Protein 4YI7 (pdb70)

Solvent-accessible surface area: 13003 Å² total

CATH classification: 1.20.970.10 (+1 more: 3.40.1030.10)

Organism: Acinetobacter baylyi (strain ATCC 33305 / BD413 / ADP1) (NCBI:txid62977)

B-factor: mean 31.76, std 10.04, range [12.23, 76.79]

Radius of gyration: 19.43 Å; Cα contacts (8 Å, |Δi|>4): 685; chains: 1; bounding box: 54×46×44 Å

Foldseek 3Di:
DVLLVVCLVCLVVLHADALVSLLVVLLCLLVVNDDLVSLLSVFVSCVVSPHFLSNLLSNLVNVQVVFDAAAPVVAALEEEEEELFKDQFFDLRLLLQLLLQLLPHAYAYQDEVVVVLLVVLLFDPVDDPVLQVCCRVVLRYGYDYGRPSCPVSCVVVVDRGSVSLSRQSRRRHNAQFYEYFYQDLVCQQSSLSSSLVVPHAKYWAKAFPVMGRFQALAGKMWIWIDHPSDIDIDIDHLVVLPRHRDDCPPRRDDDSVSSNVLSLLLQAQNHDPSSVVSVSSSLQGSLNSCCRSPVDVDSSRSSVSSSCNSNVNSSVVSSVVSSVSNVVVVD

Structure (mmCIF, N/CA/C/O backbone):
data_4YI7
#
_entry.id   4YI7
#
_cell.length_a   60.997
_cell.length_b   70.830
_cell.length_c   169.156
_cell.angle_alpha   90.00
_cell.angle_beta   90.00
_cell.angle_gamma   90.00
#
_symmetry.space_group_name_H-M   'C 2 2 21'
#
loop_
_entity.id
_entity.type
_entity.pdbx_description
1 polymer 'Anthranilate phosphoribosyltransferase'
2 non-polymer '2-AMINOBENZOIC ACID'
3 water water
#
loop_
_atom_site.group_PDB
_atom_site.id
_atom_site.type_symbol
_atom_site.label_atom_id
_atom_site.label_alt_id
_atom_site.label_comp_id
_atom_site.label_asym_id
_atom_site.label_entity_id
_atom_site.label_seq_id
_atom_site.pdbx_PDB_ins_code
_atom_site.Cartn_x
_atom_site.Cartn_y
_atom_site.Cartn_z
_atom_site.occupancy
_atom_site.B_iso_or_equiv
_atom_site.auth_seq_id
_atom_site.auth_comp_id
_atom_site.auth_asym_id
_atom_site.auth_atom_id
_atom_site.pdbx_PDB_model_num
ATOM 1 N N . ARG A 1 16 ? 44.860 22.707 -37.890 1.00 57.93 0 ARG A N 1
ATOM 2 C CA . ARG A 1 16 ? 44.127 22.282 -39.120 1.00 59.56 0 ARG A CA 1
ATOM 3 C C . ARG A 1 16 ? 44.544 20.874 -39.535 1.00 61.89 0 ARG A C 1
ATOM 4 O O . ARG A 1 16 ? 43.697 20.032 -39.845 1.00 54.98 0 ARG A O 1
ATOM 6 N N . ALA A 1 17 ? 45.853 20.629 -39.535 1.00 60.57 1 ALA A N 1
ATOM 7 C CA . ALA A 1 17 ? 46.397 19.337 -39.936 1.00 51.07 1 ALA A CA 1
ATOM 8 C C . ALA A 1 17 ? 45.872 18.235 -39.031 1.00 47.33 1 ALA A C 1
ATOM 9 O O . ALA A 1 17 ? 45.561 17.141 -39.495 1.00 40.31 1 ALA A O 1
ATOM 11 N N . ASN A 1 18 ? 45.778 18.535 -37.738 1.00 46.98 2 ASN A N 1
ATOM 12 C CA . ASN A 1 18 ? 45.315 17.565 -36.755 1.00 40.28 2 ASN A CA 1
ATOM 13 C C . ASN A 1 18 ? 43.887 17.121 -37.055 1.00 33.78 2 ASN A C 1
ATOM 14 O O . ASN A 1 18 ? 43.565 15.937 -36.975 1.00 36.91 2 ASN A O 1
ATOM 16 N N . ILE A 1 19 ? 43.037 18.081 -37.394 1.00 32.63 3 ILE A N 1
ATOM 17 C CA . ILE A 1 19 ? 41.648 17.793 -37.743 1.00 35.86 3 ILE A CA 1
ATOM 18 C C . ILE A 1 19 ? 41.561 17.029 -39.072 1.00 32.77 3 ILE A C 1
ATOM 19 O O . ILE A 1 19 ? 40.794 16.079 -39.203 1.00 28.21 3 ILE A O 1
ATOM 24 N N . GLN A 1 20 ? 42.356 17.436 -40.053 1.00 33.66 4 GLN A N 1
ATOM 25 C CA . GLN A 1 20 ? 42.350 16.758 -41.350 1.00 32.01 4 GLN A CA 1
ATOM 26 C C . GLN A 1 20 ? 42.833 15.324 -41.202 1.00 31.15 4 GLN A C 1
ATOM 27 O O . GLN A 1 20 ? 42.267 14.404 -41.804 1.00 30.82 4 GLN A O 1
ATOM 33 N N . GLN A 1 21 ? 43.877 15.146 -40.396 1.00 30.50 5 GLN A N 1
ATOM 34 C CA . GLN A 1 21 ? 44.3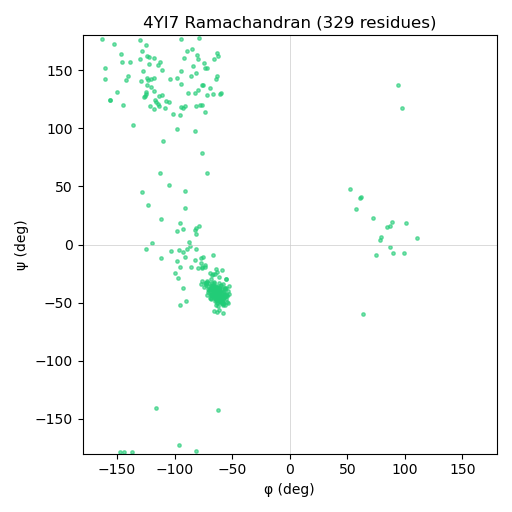90 13.824 -40.058 1.00 31.86 5 GLN A CA 1
ATOM 35 C C . GLN A 1 21 ? 43.338 12.978 -39.338 1.00 29.27 5 GLN A C 1
ATOM 36 O O . GLN A 1 21 ? 43.183 11.788 -39.617 1.00 31.69 5 GLN A O 1
ATOM 38 N N . ALA A 1 22 ? 42.626 13.589 -38.394 1.00 32.89 6 ALA A N 1
ATOM 39 C CA . ALA A 1 22 ? 41.562 12.884 -37.687 1.00 32.72 6 ALA A CA 1
ATOM 40 C C . ALA A 1 22 ? 40.502 12.426 -38.681 1.00 24.59 6 ALA A C 1
ATOM 41 O O . ALA A 1 22 ? 40.060 11.277 -38.660 1.00 26.71 6 ALA A O 1
ATOM 43 N N . LEU A 1 23 ? 40.101 13.333 -39.562 1.00 27.88 7 LEU A N 1
ATOM 44 C CA . LEU A 1 23 ? 39.070 13.013 -40.539 1.00 23.07 7 LEU A CA 1
ATOM 45 C C . LEU A 1 23 ? 39.520 11.881 -41.459 1.00 28.92 7 LEU A C 1
ATOM 46 O O . LEU A 1 23 ? 38.719 11.029 -41.817 1.00 23.61 7 LEU A O 1
ATOM 51 N N . ASN A 1 24 ? 40.802 11.864 -41.813 1.00 29.31 8 ASN A N 1
ATOM 52 C CA . ASN A 1 24 ? 41.351 10.821 -42.669 1.00 31.21 8 ASN A CA 1
ATOM 53 C C . ASN A 1 24 ? 41.254 9.441 -42.020 1.00 27.20 8 ASN A C 1
ATOM 54 O O . ASN A 1 24 ? 40.833 8.466 -42.645 1.00 32.12 8 ASN A O 1
ATOM 59 N N . HIS A 1 25 ? 41.664 9.371 -40.759 1.00 33.18 9 HIS A N 1
ATOM 60 C CA . HIS A 1 25 ? 41.600 8.130 -40.000 1.00 31.13 9 HIS A CA 1
ATOM 61 C C . HIS A 1 25 ? 40.174 7.640 -39.896 1.00 27.33 9 HIS A C 1
ATOM 62 O O . HIS A 1 25 ? 39.903 6.459 -40.082 1.00 31.87 9 HIS A O 1
ATOM 69 N N . ILE A 1 26 ? 39.263 8.558 -39.594 1.00 28.85 10 ILE A N 1
ATOM 70 C CA . ILE A 1 26 ? 37.856 8.213 -39.457 1.00 28.06 10 ILE A CA 1
ATOM 71 C C . ILE A 1 26 ? 37.295 7.602 -40.742 1.00 30.79 10 ILE A C 1
ATOM 72 O O . ILE A 1 26 ? 36.492 6.674 -40.661 1.00 32.42 10 ILE A O 1
ATOM 77 N N . THR A 1 27 ? 37.701 8.095 -41.916 1.00 27.64 11 THR A N 1
ATOM 78 C CA . THR A 1 27 ? 37.211 7.502 -43.174 1.00 29.66 11 THR A CA 1
ATOM 79 C C . THR A 1 27 ? 37.746 6.079 -43.344 1.00 33.63 11 THR A C 1
ATOM 80 O O . THR A 1 27 ? 37.143 5.264 -44.041 1.00 35.10 11 THR A O 1
ATOM 84 N N . LYS A 1 28 ? 38.880 5.786 -42.717 1.00 30.19 12 LYS A N 1
ATOM 85 C CA . LYS A 1 28 ? 39.434 4.435 -42.760 1.00 34.12 12 LYS A CA 1
ATOM 86 C C . LYS A 1 28 ? 38.951 3.608 -41.570 1.00 34.84 12 LYS A C 1
ATOM 87 O O . LYS A 1 28 ? 39.492 2.542 -41.291 1.00 33.57 12 LYS A O 1
ATOM 89 N N . ASN A 1 29 ? 37.929 4.114 -40.882 1.00 34.46 13 ASN A N 1
ATOM 90 C CA . ASN A 1 29 ? 37.370 3.483 -39.688 1.00 34.47 13 ASN A CA 1
ATOM 91 C C . ASN A 1 29 ? 38.409 3.274 -38.590 1.00 33.69 13 ASN A C 1
ATOM 92 O O . ASN A 1 29 ? 38.312 2.349 -37.788 1.00 40.43 13 ASN A O 1
ATOM 97 N N . ILE A 1 30 ? 39.391 4.165 -38.544 1.00 35.54 14 ILE A N 1
ATOM 98 C CA . ILE A 1 30 ? 40.383 4.158 -37.481 1.00 27.66 14 ILE A CA 1
ATOM 99 C C . ILE A 1 30 ? 39.958 5.115 -36.363 1.00 37.71 14 ILE A C 1
ATOM 100 O O . ILE A 1 30 ? 39.824 6.322 -36.584 1.00 33.49 14 ILE A O 1
ATOM 105 N N . HIS A 1 31 ? 39.746 4.574 -35.166 1.00 36.82 15 HIS A N 1
ATOM 106 C CA . HIS A 1 31 ? 39.357 5.387 -34.019 1.00 29.38 15 HIS A CA 1
ATOM 107 C C . HIS A 1 31 ? 40.454 6.372 -33.678 1.00 32.49 15 HIS A C 1
ATOM 108 O O . HIS A 1 31 ? 41.634 6.069 -33.837 1.00 37.23 15 HIS A O 1
ATOM 115 N N . LEU A 1 32 ? 40.070 7.557 -33.222 1.00 26.68 16 LEU A N 1
ATOM 116 C CA . LEU A 1 32 ? 41.040 8.519 -32.739 1.00 26.47 16 LEU A CA 1
ATOM 117 C C . LEU A 1 32 ? 41.560 8.067 -31.380 1.00 38.08 16 LEU A C 1
ATOM 118 O O . LEU A 1 32 ? 40.855 7.382 -30.650 1.00 36.42 16 LEU 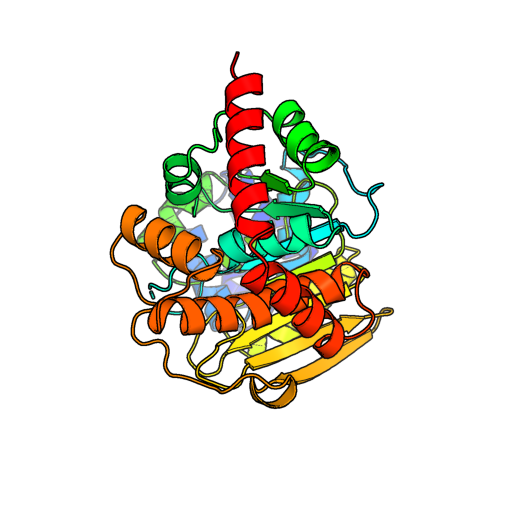A O 1
ATOM 123 N N . THR A 1 33 ? 42.787 8.448 -31.042 1.00 38.91 17 THR A N 1
ATOM 124 C CA . THR A 1 33 ? 43.288 8.233 -29.688 1.00 38.39 17 THR A CA 1
ATOM 125 C C . THR A 1 33 ? 42.764 9.319 -28.771 1.00 39.18 17 THR A C 1
ATOM 126 O O . THR A 1 33 ? 42.313 10.372 -29.235 1.00 36.31 17 THR A O 1
ATOM 130 N N . GLN A 1 34 ? 42.837 9.062 -27.468 1.00 39.99 18 GLN A N 1
ATOM 131 C CA . GLN A 1 34 ? 42.379 10.014 -26.466 1.00 41.69 18 GLN A CA 1
ATOM 132 C C . GLN A 1 34 ? 43.088 11.337 -26.687 1.00 40.09 18 GLN A C 1
ATOM 133 O O . GLN A 1 34 ? 42.474 12.411 -26.649 1.00 36.86 18 GLN A O 1
ATOM 135 N N . ALA A 1 35 ? 44.387 11.245 -26.945 1.00 43.10 19 ALA A N 1
ATOM 136 C CA . ALA A 1 35 ? 45.204 12.417 -27.215 1.00 37.53 19 ALA A CA 1
ATOM 137 C C . ALA A 1 35 ? 44.702 13.179 -28.439 1.00 34.50 19 ALA A C 1
ATOM 138 O O . ALA A 1 35 ? 44.559 14.403 -28.405 1.00 42.04 19 ALA A O 1
ATOM 140 N N . GLN A 1 36 ? 44.442 12.451 -29.519 1.00 38.79 20 GLN A N 1
ATOM 141 C CA . GLN A 1 36 ? 43.940 13.051 -30.753 1.00 38.46 20 GLN A CA 1
ATOM 142 C C . GLN A 1 36 ? 42.561 13.680 -30.569 1.00 32.72 20 GLN A C 1
ATOM 143 O O . GLN A 1 36 ? 42.329 14.811 -30.984 1.00 32.34 20 GLN A O 1
ATOM 149 N N . MET A 1 37 ? 41.640 12.952 -29.944 1.00 38.41 21 MET A N 1
ATOM 150 C CA . MET A 1 37 ? 40.296 13.490 -29.718 1.00 33.54 21 MET A CA 1
ATOM 151 C C . MET A 1 37 ? 40.338 14.730 -28.821 1.00 32.26 21 MET A C 1
ATOM 152 O O . MET A 1 37 ? 39.592 15.694 -29.036 1.00 30.08 21 MET 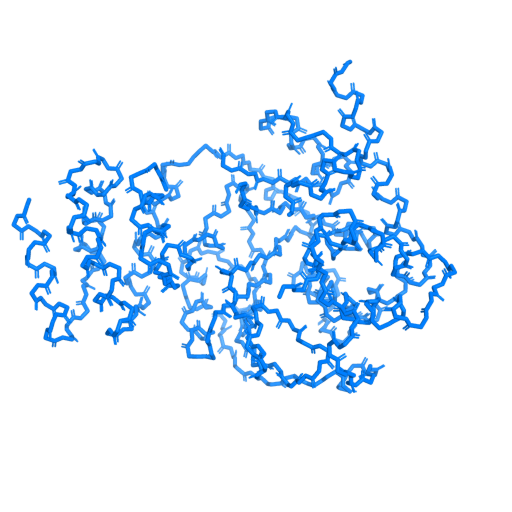A O 1
ATOM 157 N N . GLU A 1 38 ? 41.205 14.703 -27.809 1.00 36.41 22 GLU A N 1
ATOM 158 C CA . GLU A 1 38 ? 41.354 15.845 -26.912 1.00 30.88 22 GLU A CA 1
ATOM 159 C C . GLU A 1 38 ? 41.741 17.099 -27.695 1.00 35.91 22 GLU A C 1
ATOM 160 O O . GLU A 1 38 ? 41.154 18.171 -27.499 1.00 29.68 22 GLU A O 1
ATOM 162 N N . ASP A 1 39 ? 42.713 16.962 -28.597 1.00 34.78 23 ASP A N 1
ATOM 163 C CA . ASP A 1 39 ? 43.169 18.093 -29.398 1.00 31.10 23 ASP A CA 1
ATOM 164 C C . ASP A 1 39 ? 42.035 18.595 -30.283 1.00 29.54 23 ASP A C 1
ATOM 165 O O . ASP A 1 39 ? 41.771 19.797 -30.344 1.00 31.66 23 ASP A O 1
ATOM 167 N N . VAL A 1 40 ? 41.364 17.664 -30.959 1.00 32.81 24 VAL A N 1
ATOM 168 C CA . VAL A 1 40 ? 40.213 17.995 -31.805 1.00 37.28 24 VAL A CA 1
ATOM 169 C C . VAL A 1 40 ? 39.110 18.739 -31.031 1.00 32.61 24 VAL A C 1
ATOM 170 O O . VAL A 1 40 ? 38.634 19.797 -31.462 1.00 28.65 24 VAL A O 1
ATOM 174 N N . MET A 1 41 ? 38.683 18.179 -29.903 1.00 32.37 25 MET A N 1
ATOM 175 C CA . MET A 1 41 ? 37.589 18.791 -29.155 1.00 31.70 25 MET A CA 1
ATOM 176 C C . MET A 1 41 ? 38.024 20.153 -28.615 1.00 30.14 25 MET A C 1
ATOM 177 O O . MET A 1 41 ? 37.231 21.103 -28.585 1.00 26.56 25 MET A O 1
ATOM 182 N N . ARG A 1 42 ? 39.288 20.265 -28.213 1.00 35.30 26 ARG A N 1
ATOM 183 C CA . ARG A 1 42 ? 39.819 21.561 -27.784 1.00 31.40 26 ARG A CA 1
ATOM 184 C C . ARG A 1 42 ? 39.670 22.590 -28.905 1.00 37.65 26 ARG A C 1
ATOM 185 O O . ARG A 1 42 ? 39.147 23.682 -28.684 1.00 38.19 26 ARG A O 1
ATOM 187 N N . SER A 1 43 ? 40.099 22.224 -30.113 1.00 35.94 27 SER A N 1
ATOM 188 C CA . SER A 1 43 ? 40.024 23.123 -31.263 1.00 30.35 27 SER A CA 1
ATOM 189 C C . SER A 1 43 ? 38.605 23.597 -31.517 1.00 29.54 27 SER A C 1
ATOM 190 O O . SER A 1 43 ? 38.368 24.782 -31.762 1.00 31.31 27 SER A O 1
ATOM 193 N N . ILE A 1 44 ? 37.660 22.664 -31.466 1.00 32.88 28 ILE A N 1
ATOM 194 C CA . ILE A 1 44 ? 36.260 22.996 -31.681 1.00 30.96 28 ILE A CA 1
ATOM 195 C C . ILE A 1 44 ? 35.805 23.973 -30.611 1.00 30.74 28 ILE A C 1
ATOM 196 O O . ILE A 1 44 ? 35.168 24.980 -30.906 1.00 29.54 28 ILE A O 1
ATOM 201 N N . MET A 1 45 ? 36.120 23.638 -29.366 1.00 31.47 29 MET A N 1
ATOM 202 C CA . MET A 1 45 ? 35.740 24.459 -28.223 1.00 39.19 29 MET A CA 1
ATOM 203 C C . MET A 1 45 ? 36.401 25.837 -28.306 1.00 46.39 29 MET A C 1
ATOM 204 O O . MET A 1 45 ? 35.783 26.853 -27.975 1.00 44.87 29 MET A O 1
ATOM 206 N N . GLN A 1 46 ? 37.649 25.862 -28.772 1.00 47.76 30 GLN A N 1
ATOM 207 C CA . GLN A 1 46 ? 38.410 27.107 -28.915 1.00 43.32 30 GLN A CA 1
ATOM 208 C C . GLN A 1 46 ? 38.065 27.856 -30.206 1.00 43.27 30 GLN A C 1
ATOM 209 O O . GLN A 1 46 ? 38.570 28.954 -30.451 1.00 46.12 30 GLN A O 1
ATOM 215 N N . GLY A 1 47 ? 37.210 27.266 -31.037 1.00 40.49 31 GLY A N 1
ATOM 216 C CA . GLY A 1 47 ? 36.749 27.937 -32.238 1.00 38.39 31 GLY A CA 1
ATOM 217 C C . GLY A 1 47 ? 37.712 27.778 -33.399 1.00 40.55 31 GLY A C 1
ATOM 218 O O . GLY A 1 47 ? 37.619 28.500 -34.390 1.00 42.83 31 GLY A O 1
ATOM 219 N N . GLU A 1 48 ? 38.635 26.827 -33.276 1.00 38.98 32 GLU A N 1
ATOM 220 C CA . GLU A 1 48 ? 39.693 26.643 -34.265 1.00 37.77 32 GLU A CA 1
ATOM 221 C C . GLU A 1 48 ? 39.297 25.681 -35.399 1.00 32.77 32 GLU A C 1
ATOM 222 O O . GLU A 1 48 ? 40.058 25.490 -36.345 1.00 42.48 32 GLU A O 1
ATOM 224 N N . ALA A 1 49 ? 38.107 25.094 -35.301 1.00 40.29 33 ALA A N 1
ATOM 225 C CA . ALA A 1 49 ? 37.602 24.178 -36.330 1.00 32.35 33 ALA A CA 1
ATOM 226 C C . ALA A 1 49 ? 36.552 24.884 -37.168 1.00 33.16 33 ALA A C 1
ATOM 227 O O . ALA A 1 49 ? 35.762 25.676 -36.646 1.00 37.46 33 ALA A O 1
ATOM 229 N N . THR A 1 50 ? 36.551 24.611 -38.471 1.00 24.71 34 THR A N 1
ATOM 230 C CA . THR A 1 50 ? 35.578 25.200 -39.369 1.00 21.82 34 THR A CA 1
ATOM 231 C C . THR A 1 50 ? 34.252 24.462 -39.286 1.00 26.30 34 THR A C 1
ATOM 232 O O . THR A 1 50 ? 34.205 23.311 -38.860 1.00 25.04 34 THR A O 1
ATOM 236 N N . GLU A 1 51 ? 33.181 25.118 -39.719 1.00 21.46 35 GLU A N 1
ATOM 237 C CA . GLU A 1 51 ? 31.858 24.527 -39.667 1.00 28.43 35 GLU A CA 1
ATOM 238 C C . GLU A 1 51 ? 31.789 23.261 -40.516 1.00 25.25 35 GLU A C 1
ATOM 239 O O . GLU A 1 51 ? 31.208 22.263 -40.090 1.00 20.99 35 GLU A O 1
ATOM 245 N N . ALA A 1 52 ? 32.393 23.300 -41.703 1.00 25.35 36 ALA A N 1
ATOM 246 C CA . ALA A 1 52 ? 32.470 22.116 -42.557 1.00 24.55 36 ALA A CA 1
ATOM 247 C C . ALA A 1 52 ? 33.191 20.986 -41.825 1.00 20.44 36 ALA A C 1
ATOM 248 O O . ALA A 1 52 ? 32.776 19.832 -41.884 1.00 21.56 36 ALA A O 1
ATOM 250 N N . GLN A 1 53 ? 34.267 21.323 -41.123 1.00 18.85 37 GLN A N 1
ATOM 251 C CA . GLN A 1 53 ? 35.052 20.326 -40.404 1.00 24.13 37 GLN A CA 1
ATOM 252 C C . GLN A 1 53 ? 34.278 19.728 -39.236 1.00 24.25 37 GLN A C 1
ATOM 253 O O . GLN A 1 53 ? 34.412 18.549 -38.923 1.00 21.27 37 GLN A O 1
ATOM 259 N N . ILE A 1 54 ? 33.483 20.559 -38.575 1.00 24.85 38 ILE A N 1
ATOM 260 C CA . ILE A 1 54 ? 32.656 20.084 -37.477 1.00 25.52 38 ILE A CA 1
ATOM 261 C C . ILE A 1 54 ? 31.567 19.159 -37.988 1.00 20.53 38 ILE A C 1
ATOM 262 O O . ILE A 1 54 ? 31.311 18.112 -37.402 1.00 19.88 38 ILE A O 1
ATOM 267 N N . GLY A 1 55 ? 30.940 19.541 -39.096 1.00 24.72 39 GLY A N 1
ATOM 268 C CA . GLY A 1 55 ? 29.920 18.711 -39.709 1.00 25.59 39 GLY A CA 1
ATOM 269 C C . GLY A 1 55 ? 30.493 17.361 -40.098 1.00 22.95 39 GLY A C 1
ATOM 270 O O . GLY A 1 55 ? 29.867 16.323 -39.861 1.00 18.45 39 GLY A O 1
ATOM 271 N N . ALA A 1 56 ? 31.688 17.380 -40.695 1.00 20.03 40 ALA A N 1
ATOM 272 C CA . ALA A 1 56 ? 32.373 16.150 -41.112 1.00 23.74 40 ALA A CA 1
ATOM 273 C C . ALA A 1 56 ? 32.737 15.251 -39.925 1.00 18.40 40 ALA A C 1
ATOM 274 O O . ALA A 1 56 ? 32.565 14.029 -39.977 1.00 20.98 40 ALA A O 1
ATOM 276 N N . LEU A 1 57 ? 33.242 15.855 -38.853 1.00 18.96 41 LEU A N 1
ATOM 277 C CA . LEU A 1 57 ? 33.604 15.094 -37.669 1.00 22.63 41 LEU A CA 1
ATOM 278 C C . LEU A 1 57 ? 32.383 14.418 -37.058 1.00 18.46 41 LEU A C 1
ATOM 279 O O . LEU A 1 57 ? 32.436 13.239 -36.741 1.00 22.10 41 LEU A O 1
ATOM 284 N N . MET A 1 58 ? 31.290 15.165 -36.905 1.00 17.60 42 MET A N 1
ATOM 285 C CA . MET A 1 58 ? 30.040 14.610 -36.372 1.00 23.55 42 MET A CA 1
ATOM 286 C C . MET A 1 58 ? 29.519 13.428 -37.204 1.00 23.75 42 MET A C 1
ATOM 287 O O . MET A 1 58 ? 29.183 12.363 -36.670 1.00 20.14 42 MET A O 1
ATOM 292 N N . MET A 1 59 ? 29.427 13.638 -38.515 1.00 20.74 43 MET A N 1
ATOM 293 C CA . MET A 1 59 ? 28.941 12.605 -39.413 1.00 20.74 43 MET A CA 1
ATOM 294 C C . MET A 1 59 ? 29.845 11.381 -39.397 1.00 19.10 43 MET A C 1
ATOM 295 O O . MET A 1 59 ? 29.378 10.243 -39.265 1.00 19.50 43 MET A O 1
ATOM 300 N N . GLY A 1 60 ? 31.145 11.620 -39.543 1.00 19.37 44 GLY A N 1
ATOM 301 C CA . GLY A 1 60 ? 32.118 10.543 -39.627 1.00 20.69 44 GLY A CA 1
ATOM 302 C C . GLY A 1 60 ? 32.201 9.694 -38.365 1.00 23.14 44 GLY A C 1
ATOM 303 O O . GLY A 1 60 ? 32.214 8.455 -38.428 1.00 21.14 44 GLY A O 1
ATOM 304 N N . LEU A 1 61 ? 32.264 10.358 -37.214 1.00 21.62 45 LEU A N 1
ATOM 305 C CA . LEU A 1 61 ? 32.278 9.654 -35.928 1.00 19.47 45 LEU A CA 1
ATOM 306 C C . LEU A 1 61 ? 31.008 8.847 -35.724 1.00 21.65 45 LEU A C 1
ATOM 307 O O . LEU A 1 61 ? 31.057 7.751 -35.186 1.00 23.87 45 LEU A O 1
ATOM 312 N N . ARG A 1 62 ? 29.869 9.379 -36.158 1.00 24.05 46 ARG A N 1
ATOM 313 C CA . ARG A 1 62 ? 28.608 8.674 -35.988 1.00 22.27 46 ARG A CA 1
ATOM 314 C C . ARG A 1 62 ? 28.588 7.408 -36.838 1.00 28.74 46 ARG A C 1
ATOM 315 O O . ARG A 1 62 ? 28.124 6.359 -36.399 1.00 25.70 46 ARG A O 1
ATOM 323 N N . MET A 1 63 ? 29.098 7.499 -38.058 1.00 27.58 47 MET A N 1
ATOM 324 C CA . MET A 1 63 ? 29.042 6.347 -38.954 1.00 27.40 47 MET A CA 1
ATOM 325 C C . MET A 1 63 ? 30.090 5.292 -38.622 1.00 27.07 47 MET A C 1
ATOM 326 O O . MET A 1 63 ? 29.821 4.097 -38.749 1.00 30.18 47 MET A O 1
ATOM 331 N N . LYS A 1 64 ? 31.257 5.715 -38.151 1.00 24.35 48 LYS A N 1
ATOM 332 C CA . LYS A 1 64 ? 32.254 4.772 -37.672 1.00 28.35 48 LYS A CA 1
ATOM 333 C C . LYS A 1 64 ? 31.786 4.089 -36.384 1.00 28.28 48 LYS A C 1
ATOM 334 O O . LYS A 1 64 ? 32.056 2.912 -36.158 1.00 28.15 48 LYS A O 1
ATOM 340 N N . GLY A 1 65 ? 31.075 4.848 -35.559 1.00 26.03 49 GLY A N 1
ATOM 341 C CA . GLY A 1 65 ? 30.779 4.453 -34.194 1.00 22.50 49 GLY A CA 1
ATOM 342 C C . GLY A 1 65 ? 31.791 5.123 -33.297 1.00 26.18 49 GLY A C 1
ATOM 343 O O . GLY A 1 65 ? 32.999 4.898 -33.435 1.00 27.60 49 GLY A O 1
ATOM 344 N N . GLU A 1 66 ? 31.305 5.977 -32.404 1.00 29.18 50 GLU A N 1
ATOM 345 C CA . GLU A 1 66 ? 32.166 6.628 -31.432 1.00 24.32 50 GLU A CA 1
ATOM 346 C C . GLU A 1 66 ? 32.718 5.569 -30.471 1.00 32.85 50 GLU A C 1
ATOM 347 O O . GLU A 1 66 ? 31.961 4.763 -29.929 1.00 27.15 50 GLU A O 1
ATOM 353 N N . SER A 1 67 ? 34.032 5.560 -30.268 1.00 30.06 51 SER A N 1
ATOM 354 C CA . SER A 1 67 ? 34.654 4.590 -29.372 1.00 32.50 51 SER A CA 1
ATOM 355 C C . SER A 1 67 ? 34.608 5.083 -27.931 1.00 30.01 51 SER A C 1
ATOM 356 O O . SER A 1 67 ? 34.327 6.258 -27.678 1.00 25.71 51 SER A O 1
ATOM 359 N N . ILE A 1 68 ? 34.914 4.189 -26.993 1.00 29.41 52 ILE A N 1
ATOM 360 C CA . ILE A 1 68 ? 34.913 4.548 -25.582 1.00 27.90 52 ILE A CA 1
ATOM 361 C C . ILE A 1 68 ? 35.929 5.660 -25.321 1.00 27.57 52 ILE A C 1
ATOM 362 O O . ILE A 1 68 ? 35.613 6.642 -24.650 1.00 30.16 52 ILE A O 1
ATOM 367 N N . ASP A 1 69 ? 37.132 5.523 -25.880 1.00 33.07 53 ASP A N 1
ATOM 368 C CA . ASP A 1 69 ? 38.184 6.530 -25.691 1.00 33.01 53 ASP A CA 1
ATOM 369 C C . ASP A 1 69 ? 37.823 7.879 -26.308 1.00 31.43 53 ASP A C 1
ATOM 370 O O . ASP A 1 69 ? 38.105 8.934 -25.732 1.00 31.77 53 ASP A O 1
ATOM 375 N N . GLU A 1 70 ? 37.210 7.844 -27.487 1.00 33.02 54 GLU A N 1
ATOM 376 C CA . GLU A 1 70 ? 36.802 9.066 -28.160 1.00 28.75 54 GLU A CA 1
ATOM 377 C C . GLU A 1 70 ? 35.816 9.848 -27.294 1.00 26.27 54 GLU A C 1
ATOM 378 O O . GLU A 1 70 ? 35.956 11.046 -27.089 1.00 26.74 54 GLU A O 1
ATOM 384 N N . ILE A 1 71 ? 34.815 9.148 -26.794 1.00 25.41 55 ILE A N 1
ATOM 385 C CA . ILE A 1 71 ? 33.760 9.777 -26.018 1.00 29.00 55 ILE A CA 1
ATOM 386 C C . ILE A 1 71 ? 34.303 10.282 -24.682 1.00 21.83 55 ILE A C 1
ATOM 387 O O . ILE A 1 71 ? 34.034 11.413 -24.295 1.00 27.58 55 ILE A O 1
ATOM 392 N N . THR A 1 72 ? 35.077 9.447 -23.994 1.00 29.82 56 THR A N 1
ATOM 393 C CA . THR A 1 72 ? 35.672 9.846 -22.714 1.00 28.05 56 THR A CA 1
ATOM 394 C C . THR A 1 72 ? 36.550 11.096 -22.870 1.00 32.84 56 THR A C 1
ATOM 395 O O . THR A 1 72 ? 36.377 12.083 -22.156 1.00 31.27 56 THR A O 1
ATOM 399 N N . ALA A 1 73 ? 37.480 11.066 -23.823 1.00 33.76 57 ALA A N 1
ATOM 400 C CA . ALA A 1 73 ? 38.335 12.226 -24.074 1.00 24.69 57 ALA A CA 1
ATOM 401 C C . ALA A 1 73 ? 37.537 13.491 -24.388 1.00 31.31 57 ALA A C 1
ATOM 402 O O . ALA A 1 73 ? 37.882 14.579 -23.934 1.00 29.69 57 ALA A O 1
ATOM 404 N N . ALA A 1 74 ? 36.472 13.364 -25.170 1.00 25.34 58 ALA A N 1
ATOM 405 C CA . ALA A 1 74 ? 35.658 14.527 -25.504 1.00 26.61 58 ALA A CA 1
ATOM 406 C C . ALA A 1 74 ? 34.957 15.074 -24.259 1.00 25.33 58 ALA A C 1
ATOM 407 O O . ALA A 1 74 ? 34.796 16.296 -24.087 1.00 28.81 58 ALA A O 1
ATOM 409 N N . ALA A 1 75 ? 34.533 14.161 -23.402 1.00 26.12 59 ALA A N 1
ATOM 410 C CA . ALA A 1 75 ? 33.810 14.522 -22.190 1.00 29.10 59 ALA A CA 1
ATOM 411 C C . ALA A 1 75 ? 34.718 15.271 -21.205 1.00 28.16 59 ALA A C 1
ATOM 412 O O . ALA A 1 75 ? 34.307 16.264 -20.620 1.00 32.99 59 ALA A O 1
ATOM 414 N N . ARG A 1 76 ? 35.949 14.795 -21.041 1.00 32.44 60 ARG A N 1
ATOM 415 C CA . ARG A 1 76 ? 36.917 15.462 -20.169 1.00 36.38 60 ARG A CA 1
ATOM 416 C C . ARG A 1 76 ? 37.157 16.914 -20.596 1.00 36.84 60 ARG A C 1
ATOM 417 O O . ARG A 1 76 ? 37.243 17.808 -19.757 1.00 42.50 60 ARG A O 1
ATOM 425 N N . VAL A 1 77 ? 37.250 17.148 -21.901 1.00 31.48 61 VAL A N 1
ATOM 426 C CA . VAL A 1 77 ? 37.525 18.482 -22.416 1.00 30.74 61 VAL A CA 1
ATOM 427 C C . VAL A 1 77 ? 36.357 19.419 -22.159 1.00 39.24 61 VAL A C 1
ATOM 428 O O . VAL A 1 77 ? 36.553 20.583 -21.807 1.00 36.25 61 VAL A O 1
ATOM 432 N N . MET A 1 78 ? 35.142 18.910 -22.315 1.00 35.62 62 MET A N 1
ATOM 433 C CA . MET A 1 78 ? 33.961 19.741 -22.140 1.00 42.65 62 MET A CA 1
ATOM 434 C C . MET A 1 78 ? 33.724 20.052 -20.673 1.00 31.46 62 MET A C 1
ATOM 435 O O . MET A 1 78 ? 33.220 21.120 -20.339 1.00 31.76 62 MET A O 1
ATOM 440 N N . ARG A 1 79 ? 34.081 19.104 -19.813 1.00 30.90 63 ARG A N 1
ATOM 441 C CA . ARG A 1 79 ? 33.836 19.242 -18.379 1.00 38.81 63 ARG A CA 1
ATOM 442 C C . ARG A 1 79 ? 34.726 20.331 -17.798 1.00 42.29 63 ARG A C 1
ATOM 443 O O . ARG A 1 79 ? 34.296 21.100 -16.933 1.00 34.87 63 ARG A O 1
ATOM 451 N N . GLU A 1 80 ? 35.961 20.396 -18.288 1.00 42.63 64 GLU A N 1
ATOM 452 C CA . GLU A 1 80 ? 36.906 21.416 -17.846 1.00 39.85 64 GLU A CA 1
ATOM 453 C C . GLU A 1 80 ? 36.372 22.809 -18.164 1.00 39.76 64 GLU A C 1
ATOM 454 O O . GLU A 1 80 ? 36.517 23.733 -17.366 1.00 48.58 64 GLU A O 1
ATOM 456 N N . LEU A 1 81 ? 35.733 22.952 -19.320 1.00 39.11 65 LEU A N 1
ATOM 457 C CA . LEU A 1 81 ? 35.267 24.258 -19.785 1.00 44.79 65 LEU A CA 1
ATOM 458 C C . LEU A 1 81 ? 33.836 24.567 -19.348 1.00 47.27 65 LEU A C 1
ATOM 459 O O . LEU A 1 81 ? 33.106 25.276 -20.046 1.00 49.19 65 LEU A O 1
ATOM 461 N N . ALA A 1 82 ? 33.443 24.045 -18.189 1.00 50.51 66 ALA A N 1
ATOM 462 C CA . ALA A 1 82 ? 32.100 24.270 -17.652 1.00 48.04 66 ALA A CA 1
ATOM 463 C C . ALA A 1 82 ? 32.159 24.954 -16.291 1.00 35.64 66 ALA A C 1
ATOM 464 O O . ALA A 1 82 ? 33.043 24.667 -15.494 1.00 37.34 66 ALA A O 1
ATOM 466 N N . ILE A 1 83 ? 31.220 25.862 -16.038 1.00 39.16 67 ILE A N 1
ATOM 467 C CA . ILE A 1 83 ? 31.033 26.404 -14.703 1.00 31.13 67 ILE A CA 1
ATOM 468 C C . ILE A 1 83 ? 30.410 25.295 -13.873 1.00 46.55 67 ILE A C 1
ATOM 469 O O . ILE A 1 83 ? 29.411 24.701 -14.286 1.00 36.88 67 ILE A O 1
ATOM 471 N N . LYS A 1 84 ? 31.006 25.026 -12.714 1.00 39.65 68 LYS A N 1
ATOM 472 C CA . LYS A 1 84 ? 30.631 23.893 -11.878 1.00 35.49 68 LYS A CA 1
ATOM 473 C C . LYS A 1 84 ? 30.105 24.331 -10.510 1.00 43.22 68 LYS A C 1
ATOM 474 O O . LYS A 1 84 ? 30.342 25.460 -10.069 1.00 41.77 68 LYS A O 1
ATOM 480 N N . ILE A 1 85 ? 29.374 23.428 -9.860 1.00 37.10 69 ILE A N 1
ATOM 481 C CA . ILE A 1 85 ? 29.181 23.466 -8.414 1.00 37.39 69 ILE A CA 1
ATOM 482 C C . ILE A 1 85 ? 29.495 22.064 -7.924 1.00 33.01 69 ILE A C 1
ATOM 483 O O . ILE A 1 85 ? 29.769 21.179 -8.730 1.00 32.50 69 ILE A O 1
ATOM 488 N N . ASP A 1 86 ? 29.464 21.855 -6.616 1.00 32.02 70 ASP A N 1
ATOM 489 C CA . ASP A 1 86 ? 29.758 20.541 -6.059 1.00 34.97 70 ASP A CA 1
ATOM 490 C C . ASP A 1 86 ? 28.739 20.224 -4.978 1.00 42.75 70 ASP A C 1
ATOM 491 O O . ASP A 1 86 ? 28.819 20.751 -3.862 1.00 39.78 70 ASP A O 1
ATOM 496 N N . VAL A 1 87 ? 27.768 19.381 -5.321 1.00 32.38 71 VAL A N 1
ATOM 497 C CA . VAL A 1 87 ? 26.782 18.926 -4.348 1.00 30.24 71 VAL A CA 1
ATOM 498 C C . VAL A 1 87 ? 26.981 17.446 -4.078 1.00 25.69 71 VAL A C 1
ATOM 499 O O . VAL A 1 87 ? 26.074 16.769 -3.597 1.00 30.29 71 VAL A O 1
ATOM 503 N N . SER A 1 88 ? 28.182 16.950 -4.361 1.00 27.10 72 SER A N 1
ATOM 504 C CA . SER A 1 88 ? 28.482 15.522 -4.219 1.00 30.53 72 SER A CA 1
ATOM 505 C C . SER A 1 88 ? 28.449 15.032 -2.772 1.00 33.99 72 SER A C 1
ATOM 506 O O . SER A 1 88 ? 28.530 13.827 -2.519 1.00 29.02 72 SER A O 1
ATOM 509 N N . ASP A 1 89 ? 28.348 15.961 -1.824 1.00 32.32 73 ASP A N 1
ATOM 510 C CA . ASP A 1 89 ? 28.232 15.598 -0.413 1.00 33.12 73 ASP A CA 1
ATOM 511 C C . ASP A 1 89 ? 26.847 15.037 -0.083 1.00 26.85 73 ASP A C 1
ATOM 512 O O . ASP A 1 89 ? 26.659 14.404 0.959 1.00 33.54 73 ASP A O 1
ATOM 517 N N . ILE A 1 90 ? 25.874 15.278 -0.958 1.00 27.23 74 ILE A N 1
ATOM 518 C CA . ILE A 1 90 ? 24.498 14.864 -0.688 1.00 23.28 74 ILE A CA 1
ATOM 519 C C . ILE A 1 90 ? 24.307 13.353 -0.906 1.00 26.00 74 ILE A C 1
ATOM 520 O O . ILE A 1 90 ? 24.784 12.784 -1.887 1.00 27.35 74 ILE A O 1
ATOM 525 N N . GLN A 1 91 ? 23.586 12.712 0.005 1.00 24.88 75 GLN A N 1
ATOM 526 C CA . GLN A 1 91 ? 23.274 11.299 -0.149 1.00 29.47 75 GLN A CA 1
ATOM 527 C C . GLN A 1 91 ? 22.075 11.143 -1.087 1.00 18.07 75 GLN A C 1
ATOM 528 O O . GLN A 1 91 ? 21.175 11.981 -1.099 1.00 24.56 75 GLN A O 1
ATOM 534 N N . TYR A 1 92 ? 22.065 10.056 -1.845 1.00 23.81 76 TYR A N 1
ATOM 535 C CA . TYR A 1 92 ? 20.992 9.782 -2.812 1.00 23.05 76 TYR A CA 1
ATOM 536 C C . TYR A 1 92 ? 20.924 10.863 -3.887 1.00 21.22 76 TYR A C 1
ATOM 537 O O . TYR A 1 92 ? 19.847 11.303 -4.290 1.00 24.54 76 TYR A O 1
ATOM 546 N N . LEU A 1 93 ? 22.088 11.289 -4.342 1.00 18.63 77 LEU A N 1
ATOM 547 C CA . LEU A 1 93 ? 22.166 12.292 -5.392 1.00 21.13 77 LEU A CA 1
ATOM 548 C C . LEU A 1 93 ? 22.155 11.601 -6.746 1.00 12.23 77 LEU A C 1
ATOM 549 O O . LEU A 1 93 ? 22.947 10.690 -6.984 1.00 17.44 77 LEU A O 1
ATOM 554 N N . VAL A 1 94 ? 21.286 12.069 -7.633 1.00 17.19 78 VAL A N 1
ATOM 555 C CA . VAL A 1 94 ? 21.108 11.443 -8.939 1.00 16.28 78 VAL A CA 1
ATOM 556 C C . VAL A 1 94 ? 20.780 12.467 -10.025 1.00 15.70 78 VAL A C 1
ATOM 557 O O . VAL A 1 94 ? 20.294 13.562 -9.747 1.00 17.60 78 VAL A O 1
ATOM 561 N N . ASP A 1 95 ? 21.057 12.091 -11.270 1.00 20.04 79 ASP A N 1
ATOM 562 C CA . ASP A 1 95 ? 20.691 12.885 -12.447 1.00 18.69 79 ASP A CA 1
ATOM 563 C C . ASP A 1 95 ? 19.967 11.961 -13.410 1.00 19.94 79 ASP A C 1
ATOM 564 O O . ASP A 1 95 ? 20.349 10.806 -13.544 1.00 17.09 79 ASP A O 1
ATOM 569 N N . ILE A 1 96 ? 18.919 12.471 -14.053 1.00 18.58 80 ILE A N 1
ATOM 570 C CA . ILE A 1 96 ? 18.146 11.723 -15.035 1.00 16.25 80 ILE A CA 1
ATOM 571 C C . ILE A 1 96 ? 18.202 12.492 -16.330 1.00 14.78 80 ILE A C 1
ATOM 572 O O . ILE A 1 96 ? 17.744 13.624 -16.386 1.00 18.50 80 ILE A O 1
ATOM 577 N N . VAL A 1 97 ? 18.749 11.870 -17.368 1.00 19.26 81 VAL A N 1
ATOM 578 C CA . VAL A 1 97 ? 19.186 12.633 -18.532 1.00 22.90 81 VAL A CA 1
ATOM 579 C C . VAL A 1 97 ? 19.333 11.761 -19.782 1.00 19.48 81 VAL A C 1
ATOM 580 O O . VAL A 1 97 ? 19.773 10.620 -19.713 1.00 20.18 81 VAL A O 1
ATOM 584 N N . GLY A 1 98 ? 18.964 12.318 -20.932 1.00 23.51 82 GLY A N 1
ATOM 585 C CA . GLY A 1 98 ? 18.947 11.555 -22.166 1.00 20.28 82 GLY A CA 1
ATOM 586 C C . GLY A 1 98 ? 19.673 12.280 -23.282 1.00 24.44 82 GLY A C 1
ATOM 587 O O . GLY A 1 98 ? 19.873 13.499 -23.224 1.00 19.67 82 GLY A O 1
ATOM 588 N N . THR A 1 99 ? 20.072 11.518 -24.295 1.00 19.76 83 THR A N 1
ATOM 589 C CA . THR A 1 99 ? 20.752 12.074 -25.460 1.00 25.44 83 THR A CA 1
ATOM 590 C C . THR A 1 99 ? 19.783 12.789 -26.387 1.00 27.59 83 THR A C 1
ATOM 591 O O . THR A 1 99 ? 20.190 13.608 -27.209 1.00 27.81 83 THR A O 1
ATOM 595 N N . GLY A 1 100 ? 18.501 12.467 -26.231 1.00 22.22 84 GLY A N 1
ATOM 596 C CA . GLY A 1 100 ? 17.508 12.631 -27.281 1.00 33.56 84 GLY A CA 1
ATOM 597 C C . GLY A 1 100 ? 17.373 11.322 -28.058 1.00 34.74 84 GLY A C 1
ATOM 598 O O . GLY A 1 100 ? 18.374 10.668 -28.368 1.00 25.29 84 GLY A O 1
ATOM 599 N N . GLY A 1 101 ? 16.137 10.934 -28.366 1.00 38.45 85 GLY A N 1
ATOM 600 C CA . GLY A 1 101 ? 15.863 9.675 -29.039 1.00 49.29 85 GLY A CA 1
ATOM 601 C C . GLY A 1 101 ? 15.248 9.852 -30.420 1.00 65.96 85 GLY A C 1
ATOM 602 O O . GLY A 1 101 ? 15.637 10.745 -31.184 1.00 44.89 85 GLY A O 1
ATOM 603 N N . ASP A 1 102 ? 14.289 8.981 -30.732 1.00 66.63 86 ASP A N 1
ATOM 604 C CA . ASP A 1 102 ? 13.525 9.055 -31.973 1.00 68.94 86 ASP A CA 1
ATOM 605 C C . ASP A 1 102 ? 12.125 9.593 -31.685 1.00 76.79 86 ASP A C 1
ATOM 606 O O . ASP A 1 102 ? 11.377 9.010 -30.894 1.00 68.49 86 ASP A O 1
ATOM 608 N N . ASN A 1 105 ? 7.406 12.605 -29.973 1.00 40.30 89 ASN A N 1
ATOM 609 C CA . ASN A 1 105 ? 7.280 13.774 -29.105 1.00 43.51 89 ASN A CA 1
ATOM 610 C C . ASN A 1 105 ? 6.571 13.453 -27.786 1.00 39.53 89 ASN A C 1
ATOM 611 O O . ASN A 1 105 ? 5.516 14.018 -27.486 1.00 30.16 89 ASN A O 1
ATOM 613 N N . LEU A 1 106 ? 7.146 12.561 -26.988 1.00 43.68 90 LEU A N 1
ATOM 614 C CA . LEU A 1 106 ? 6.526 12.214 -25.708 1.00 41.90 90 LEU A CA 1
ATOM 615 C C . LEU A 1 106 ? 6.518 13.399 -24.748 1.00 34.37 90 LEU A C 1
ATOM 616 O O . LEU A 1 106 ? 7.302 14.340 -24.898 1.00 36.87 90 LEU A O 1
ATOM 621 N N . PHE A 1 107 ? 5.631 13.344 -23.758 1.00 30.97 91 PHE A N 1
ATOM 622 C CA . PHE A 1 107 ? 5.622 14.329 -22.676 1.00 30.62 91 PHE A CA 1
ATOM 623 C C . PHE A 1 107 ? 6.938 14.223 -21.890 1.00 27.29 91 PHE A C 1
ATOM 624 O O . PHE A 1 107 ? 7.678 13.258 -22.038 1.00 26.88 91 PHE A O 1
ATOM 632 N N . ASN A 1 108 ? 7.237 15.227 -21.071 1.00 29.85 92 ASN A N 1
ATOM 633 C CA . ASN A 1 108 ? 8.538 15.299 -20.418 1.00 27.54 92 ASN A CA 1
ATOM 634 C C . ASN A 1 108 ? 8.659 14.327 -19.253 1.00 25.01 92 ASN A C 1
ATOM 635 O O . ASN A 1 108 ? 8.572 14.737 -18.101 1.00 20.29 92 ASN A O 1
ATOM 640 N N . VAL A 1 109 ? 8.904 13.061 -19.570 1.00 26.32 93 VAL A N 1
ATOM 641 C CA . VAL A 1 109 ? 8.953 12.019 -18.548 1.00 28.63 93 VAL A CA 1
ATOM 642 C C . VAL A 1 109 ? 10.043 12.294 -17.511 1.00 22.81 93 VAL A C 1
ATOM 643 O O . VAL A 1 109 ? 9.788 12.172 -16.315 1.00 23.97 93 VAL A O 1
ATOM 647 N N . SER A 1 110 ? 11.246 12.660 -17.954 1.00 23.35 94 SER A N 1
ATOM 648 C CA . SER A 1 110 ? 12.365 12.855 -17.022 1.00 25.35 94 SER A CA 1
ATOM 649 C C . SER A 1 110 ? 12.130 14.021 -16.038 1.00 25.24 94 SER A C 1
ATOM 650 O O . SER A 1 110 ? 12.485 13.930 -14.860 1.00 19.89 94 SER A O 1
ATOM 653 N N . THR A 1 111 ? 11.515 15.099 -16.506 1.00 21.87 95 THR A N 1
ATOM 654 C CA . THR A 1 111 ? 11.187 16.226 -15.637 1.00 25.02 95 THR A CA 1
ATOM 655 C C . THR A 1 111 ? 10.120 15.822 -14.609 1.00 22.29 95 THR A C 1
ATOM 656 O O . THR A 1 111 ? 10.221 16.142 -13.424 1.00 22.43 95 THR A O 1
ATOM 660 N N . ALA A 1 112 ? 9.114 15.092 -15.066 1.00 21.39 96 ALA A N 1
ATOM 661 C CA . ALA A 1 112 ? 8.108 14.545 -14.170 1.00 21.47 96 ALA A CA 1
ATOM 662 C C . ALA A 1 112 ? 8.776 13.616 -13.156 1.00 15.86 96 ALA A C 1
ATOM 663 O O . ALA A 1 112 ? 8.534 13.740 -11.961 1.00 20.62 96 ALA A O 1
ATOM 665 N N . SER A 1 113 ? 9.626 12.713 -13.639 1.00 19.86 97 SER A N 1
ATOM 666 C CA . SER A 1 113 ? 10.347 11.785 -12.765 1.00 22.33 97 SER A CA 1
ATOM 667 C C . SER A 1 113 ? 11.184 12.495 -11.702 1.00 25.00 97 SER A C 1
ATOM 668 O O . SER A 1 113 ? 11.276 12.029 -10.563 1.00 19.30 97 SER A O 1
ATOM 671 N N . SER A 1 114 ? 11.793 13.623 -12.069 1.00 23.43 98 SER A N 1
ATOM 672 C CA . SER A 1 114 ? 12.600 14.402 -11.125 1.00 26.72 98 SER A CA 1
ATOM 673 C C . SER A 1 114 ? 11.853 14.741 -9.830 1.00 23.69 98 SER A C 1
ATOM 674 O O . SER A 1 114 ? 12.415 14.659 -8.732 1.00 18.46 98 SER A O 1
ATOM 677 N N . PHE A 1 115 ? 10.588 15.123 -9.954 1.00 21.01 99 PHE A N 1
ATOM 678 C CA . PHE A 1 115 ? 9.805 15.483 -8.776 1.00 24.79 99 PHE A CA 1
ATOM 679 C C . PHE A 1 115 ? 9.415 14.267 -7.941 1.00 17.03 99 PHE A C 1
ATOM 680 O O . PHE A 1 115 ? 9.287 14.367 -6.714 1.00 18.65 99 PHE A O 1
ATOM 688 N N . VAL A 1 116 ? 9.197 13.142 -8.609 1.00 22.10 100 VAL A N 1
ATOM 689 C CA . VAL A 1 116 ? 8.926 11.883 -7.919 1.00 20.63 100 VAL A CA 1
ATOM 690 C C . VAL A 1 116 ? 10.158 11.475 -7.122 1.00 19.55 100 VAL A C 1
ATOM 691 O O . VAL A 1 116 ? 10.063 11.113 -5.950 1.00 18.97 100 VAL A O 1
ATOM 695 N N . ILE A 1 117 ? 11.312 11.517 -7.781 1.00 20.21 101 ILE A N 1
ATOM 696 C CA . ILE A 1 117 ? 12.581 11.164 -7.153 1.00 23.36 101 ILE A CA 1
ATOM 697 C C . ILE A 1 117 ? 12.862 12.015 -5.905 1.00 25.15 101 ILE A C 1
ATOM 698 O O . ILE A 1 117 ? 13.244 11.483 -4.847 1.00 21.61 101 ILE A O 1
ATOM 703 N N . ALA A 1 118 ? 12.667 13.328 -6.019 1.00 22.03 102 ALA A N 1
ATOM 704 C CA . ALA A 1 118 ? 12.864 14.232 -4.885 1.00 23.77 102 ALA A CA 1
ATOM 705 C C . ALA A 1 118 ? 11.881 13.916 -3.766 1.00 21.93 102 ALA A C 1
ATOM 706 O O . ALA A 1 118 ? 12.274 13.787 -2.611 1.00 21.85 102 ALA A O 1
ATOM 708 N N . ALA A 1 119 ? 10.608 13.767 -4.121 1.00 24.00 103 ALA A N 1
ATOM 709 C CA . ALA A 1 119 ? 9.564 13.537 -3.127 1.00 21.43 103 ALA A CA 1
ATOM 710 C C . ALA A 1 119 ? 9.802 12.207 -2.396 1.00 22.67 103 ALA A C 1
ATOM 711 O O . ALA A 1 119 ? 9.390 12.039 -1.254 1.00 23.18 103 ALA A O 1
ATOM 713 N N . ALA A 1 120 ? 10.521 11.294 -3.039 1.00 19.15 104 ALA A N 1
ATOM 714 C CA . ALA A 1 120 ? 10.801 9.988 -2.453 1.00 16.85 104 ALA A CA 1
ATOM 715 C C . ALA A 1 120 ? 11.900 10.072 -1.401 1.00 21.60 104 ALA A C 1
ATOM 716 O O . ALA A 1 120 ? 12.080 9.153 -0.613 1.00 18.86 104 ALA A O 1
ATOM 718 N N . GLY A 1 121 ? 12.641 11.177 -1.405 1.00 18.93 105 GLY A N 1
ATOM 719 C CA . GLY A 1 121 ? 13.702 11.408 -0.445 1.00 18.14 105 GLY A CA 1
ATOM 720 C C . GLY A 1 121 ? 15.090 11.357 -1.047 1.00 25.42 105 GLY A C 1
ATOM 721 O O . GLY A 1 121 ? 16.079 11.416 -0.326 1.00 27.19 105 GLY A O 1
ATOM 722 N N . ALA A 1 122 ? 15.181 11.232 -2.370 1.00 19.97 106 ALA A N 1
ATOM 723 C CA . ALA A 1 122 ? 16.475 11.315 -3.020 1.00 17.61 106 ALA A CA 1
ATOM 724 C C . ALA A 1 122 ? 16.642 12.773 -3.457 1.00 23.94 106 ALA A C 1
ATOM 725 O O . ALA A 1 122 ? 15.735 13.565 -3.263 1.00 19.60 106 ALA A O 1
ATOM 727 N N . THR A 1 123 ? 17.787 13.126 -4.028 1.00 18.83 107 THR A N 1
ATOM 728 C CA . THR A 1 123 ? 18.025 14.490 -4.482 1.00 21.82 107 THR A CA 1
ATOM 729 C C . THR A 1 123 ? 18.438 14.476 -5.946 1.00 21.03 107 THR A C 1
ATOM 730 O O . THR A 1 123 ? 19.363 13.757 -6.325 1.00 20.99 107 THR A O 1
ATOM 734 N N . ILE A 1 124 ? 17.762 15.270 -6.767 1.00 24.58 108 ILE A N 1
ATOM 735 C CA . ILE A 1 124 ? 18.129 15.326 -8.174 1.00 22.91 108 ILE A CA 1
ATOM 736 C C . ILE A 1 124 ? 18.743 16.682 -8.549 1.00 23.44 108 ILE A C 1
ATOM 737 O O . ILE A 1 124 ? 18.220 17.752 -8.209 1.00 22.52 108 ILE A O 1
ATOM 742 N N . ALA A 1 125 ? 19.905 16.594 -9.187 1.00 20.94 109 ALA A N 1
ATOM 743 C CA . ALA A 1 125 ? 20.535 17.718 -9.878 1.00 23.08 109 ALA A CA 1
ATOM 744 C C . ALA A 1 125 ? 20.467 17.467 -11.370 1.00 19.86 109 ALA A C 1
ATOM 745 O O . ALA A 1 125 ? 21.391 16.880 -11.944 1.00 18.57 109 ALA A O 1
ATOM 747 N N . LYS A 1 126 ? 19.378 17.911 -11.996 1.00 19.99 110 LYS A N 1
ATOM 748 C CA . LYS A 1 126 ? 19.060 17.454 -13.336 1.00 22.21 110 LYS A CA 1
ATOM 749 C C . LYS A 1 126 ? 19.678 18.362 -14.379 1.00 24.17 110 LYS A C 1
ATOM 750 O O . LYS A 1 126 ? 19.375 19.552 -14.457 1.00 26.28 110 LYS A O 1
ATOM 756 N N . HIS A 1 127 ? 20.540 17.752 -15.173 1.00 21.58 111 HIS A N 1
ATOM 757 C CA . HIS A 1 127 ? 21.180 18.403 -16.296 1.00 25.34 111 HIS A CA 1
ATOM 758 C C . HIS A 1 127 ? 20.221 18.401 -17.479 1.00 30.58 111 HIS A C 1
ATOM 759 O O . HIS A 1 127 ? 19.793 17.342 -17.943 1.00 26.98 111 HIS A O 1
ATOM 766 N N . GLY A 1 128 ? 19.860 19.591 -17.944 1.00 32.50 112 GLY A N 1
ATOM 767 C CA . GLY A 1 128 ? 18.893 19.712 -19.015 1.00 40.45 112 GLY A CA 1
ATOM 768 C C . GLY A 1 128 ? 19.444 20.515 -20.168 1.00 42.65 112 GLY A C 1
ATOM 769 O O . GLY A 1 128 ? 20.518 21.106 -20.075 1.00 32.59 112 GLY A O 1
ATOM 770 N N . ASN A 1 129 ? 18.696 20.526 -21.263 1.00 45.87 113 ASN A N 1
ATOM 771 C CA . ASN A 1 129 ? 19.074 21.288 -22.437 1.00 49.18 113 ASN A CA 1
ATOM 772 C C . ASN A 1 129 ? 18.078 22.421 -22.656 1.00 53.07 113 ASN A C 1
ATOM 773 O O . ASN A 1 129 ? 16.883 22.184 -22.836 1.00 53.81 113 ASN A O 1
ATOM 778 N N . ARG A 1 130 ? 18.574 23.653 -22.615 1.00 55.43 114 ARG A N 1
ATOM 779 C CA . ARG A 1 130 ? 17.725 24.827 -22.773 1.00 48.89 114 ARG A CA 1
ATOM 780 C C . ARG A 1 130 ? 17.448 25.120 -24.249 1.00 65.83 114 ARG A C 1
ATOM 781 O O . ARG A 1 130 ? 17.576 24.258 -25.124 1.00 61.74 114 ARG A O 1
ATOM 783 N N . SER A 1 138 ? 11.060 21.128 -21.980 1.00 45.18 122 SER A N 1
ATOM 784 C CA . SER A 1 138 ? 11.612 20.880 -20.647 1.00 49.20 122 SER A CA 1
ATOM 785 C C . SER A 1 138 ? 11.813 22.195 -19.911 1.00 42.75 122 SER A C 1
ATOM 786 O O . SER A 1 138 ? 11.239 22.416 -18.848 1.00 45.75 122 SER A O 1
ATOM 789 N N . SER A 1 139 ? 12.637 23.064 -20.492 1.00 47.70 123 SER A N 1
ATOM 790 C CA . SER A 1 139 ? 12.825 24.414 -19.979 1.00 49.37 123 SER A CA 1
ATOM 791 C C . SER A 1 139 ? 11.500 25.167 -20.003 1.00 44.30 123 SER A C 1
ATOM 792 O O . SER A 1 139 ? 11.108 25.791 -19.015 1.00 42.95 123 SER A O 1
ATOM 794 N N . ASP A 1 140 ? 10.812 25.094 -21.141 1.00 48.35 124 ASP A N 1
ATOM 795 C CA . ASP A 1 140 ? 9.524 25.763 -21.310 1.00 54.88 124 ASP A CA 1
ATOM 796 C C . ASP A 1 140 ? 8.476 25.183 -20.362 1.00 49.12 124 ASP A C 1
ATOM 797 O O . ASP A 1 140 ? 7.629 25.908 -19.835 1.00 46.86 124 ASP A O 1
ATOM 799 N N . LEU A 1 141 ? 8.538 23.874 -20.147 1.00 50.70 125 LEU A N 1
ATOM 800 C CA . LEU A 1 141 ? 7.576 23.201 -19.282 1.00 46.99 125 LEU A CA 1
ATOM 801 C C . LEU A 1 141 ? 7.678 23.690 -17.845 1.00 42.26 125 LEU A C 1
ATOM 802 O O . LEU A 1 141 ? 6.675 24.059 -17.226 1.00 41.40 125 LEU A O 1
ATOM 807 N N . LEU A 1 142 ? 8.894 23.670 -17.313 1.00 45.48 126 LEU A N 1
ATOM 808 C CA . LEU A 1 142 ? 9.138 24.138 -15.954 1.00 45.77 126 LEU A CA 1
ATOM 809 C C . LEU A 1 142 ? 8.636 25.571 -15.784 1.00 37.34 126 LEU A C 1
ATOM 810 O O . LEU A 1 142 ? 7.943 25.885 -14.816 1.00 39.58 126 LEU A O 1
ATOM 815 N N . GLU A 1 143 ? 8.975 26.431 -16.739 1.00 47.40 127 GLU A N 1
ATOM 816 C CA . GLU A 1 143 ? 8.501 27.810 -16.730 1.00 44.93 127 GLU A CA 1
ATOM 817 C C . GLU A 1 143 ? 6.973 27.852 -16.705 1.00 45.11 127 GLU A C 1
ATOM 818 O O . GLU A 1 143 ? 6.379 28.638 -15.967 1.00 42.93 127 GLU A O 1
ATOM 820 N N . GLN A 1 144 ? 6.340 27.000 -17.508 1.00 40.30 128 GLN A N 1
ATOM 821 C CA . GLN A 1 144 ? 4.884 26.896 -17.510 1.00 44.40 128 GLN A CA 1
ATOM 822 C C . GLN A 1 144 ? 4.382 26.451 -16.143 1.00 52.97 128 GLN A C 1
ATOM 823 O O . GLN A 1 144 ? 3.304 26.855 -15.703 1.00 52.55 128 GLN A O 1
ATOM 825 N N . ALA A 1 145 ? 5.182 25.622 -15.475 1.00 54.73 129 ALA A N 1
ATOM 826 C CA . ALA A 1 145 ? 4.832 25.090 -14.160 1.00 52.69 129 ALA A CA 1
ATOM 827 C C . ALA A 1 145 ? 5.150 26.078 -13.042 1.00 49.69 129 ALA A C 1
ATOM 828 O O . ALA A 1 145 ? 5.140 25.717 -11.866 1.00 55.31 129 ALA A O 1
ATOM 830 N N . GLY A 1 146 ? 5.443 27.322 -13.404 1.00 49.58 130 GLY A N 1
ATOM 831 C CA . GLY A 1 146 ? 5.687 28.353 -12.412 1.00 46.43 130 GLY A CA 1
ATOM 832 C C . GLY A 1 146 ? 7.018 28.195 -11.701 1.00 36.69 130 GLY A C 1
ATOM 833 O O . GLY A 1 146 ? 7.194 28.694 -10.594 1.00 47.38 130 GLY A O 1
ATOM 834 N N . ILE A 1 147 ? 7.957 27.505 -12.337 1.00 48.27 131 ILE A N 1
ATOM 835 C CA . ILE A 1 147 ? 9.298 27.337 -11.783 1.00 41.20 131 ILE A CA 1
ATOM 836 C C . ILE A 1 147 ? 10.250 28.296 -12.484 1.00 46.71 131 ILE A C 1
ATOM 837 O O . ILE A 1 147 ? 10.524 28.154 -13.679 1.00 44.09 131 ILE A O 1
ATOM 842 N N . ASN A 1 148 ? 10.739 29.277 -11.727 1.00 49.51 132 ASN A N 1
ATOM 843 C CA . ASN A 1 148 ? 11.642 30.288 -12.259 1.00 43.93 132 ASN A CA 1
ATOM 844 C C . ASN A 1 148 ? 13.030 29.717 -12.491 1.00 47.44 132 ASN A C 1
ATOM 845 O O . ASN A 1 148 ? 13.723 29.342 -11.545 1.00 49.94 132 ASN A O 1
ATOM 850 N N . LEU A 1 149 ? 13.426 29.657 -13.761 1.00 46.47 133 LEU A N 1
ATOM 851 C CA . LEU A 1 149 ? 14.742 29.161 -14.150 1.00 53.04 133 LEU A CA 1
ATOM 852 C C . LEU A 1 149 ? 15.757 30.292 -14.360 1.00 51.21 133 LEU A C 1
ATOM 853 O O . LEU A 1 149 ? 16.937 30.032 -14.606 1.00 54.59 133 LEU A O 1
ATOM 858 N N . ASP A 1 150 ? 15.303 31.539 -14.263 1.00 47.39 134 ASP A N 1
ATOM 859 C CA . ASP A 1 150 ? 16.208 32.687 -14.296 1.00 45.91 134 ASP A CA 1
ATOM 860 C C . ASP A 1 150 ? 16.996 32.747 -12.989 1.00 49.18 134 ASP A C 1
ATOM 861 O O . ASP A 1 150 ? 16.910 33.721 -12.234 1.00 53.87 134 ASP A O 1
ATOM 863 N N . LEU A 1 151 ? 17.766 31.688 -12.743 1.00 46.57 135 LEU A N 1
ATOM 864 C CA . LEU A 1 151 ? 18.471 31.477 -11.484 1.00 41.77 135 LEU A CA 1
ATOM 865 C C . LEU A 1 151 ? 19.959 31.309 -11.761 1.00 38.88 135 LEU A C 1
ATOM 866 O O . LEU A 1 151 ? 20.324 30.705 -12.765 1.00 41.29 135 LEU A O 1
ATOM 871 N N . ASP A 1 152 ? 20.818 31.834 -10.890 1.00 39.21 136 ASP A N 1
ATOM 872 C CA . ASP A 1 152 ? 22.257 31.597 -11.032 1.00 38.59 136 ASP A CA 1
ATOM 873 C C . ASP A 1 152 ? 22.595 30.240 -10.438 1.00 40.94 136 ASP A C 1
ATOM 874 O O . ASP A 1 152 ? 21.700 29.527 -9.971 1.00 40.79 136 ASP A O 1
ATOM 879 N N . MET A 1 153 ? 23.880 29.891 -10.449 1.00 43.31 137 MET A N 1
ATOM 880 C CA . MET A 1 153 ? 24.340 28.604 -9.933 1.00 45.13 137 MET A CA 1
ATOM 881 C C . MET A 1 153 ? 24.077 28.482 -8.435 1.00 44.16 137 MET A C 1
ATOM 882 O O . MET A 1 153 ? 23.664 27.425 -7.955 1.00 40.68 137 MET A O 1
ATOM 887 N N . GLN A 1 154 ? 24.325 29.562 -7.696 1.00 39.00 138 GLN A N 1
ATOM 888 C CA . GLN A 1 154 ? 24.113 29.565 -6.252 1.00 38.85 138 GLN A CA 1
ATOM 889 C C . GLN A 1 154 ? 22.646 29.328 -5.904 1.00 36.09 138 GLN A C 1
ATOM 890 O O . GLN A 1 154 ? 22.332 28.609 -4.956 1.00 37.67 138 GLN A O 1
ATOM 892 N N . GLN A 1 155 ? 21.747 29.931 -6.670 1.00 35.43 139 GLN A N 1
ATOM 893 C CA . GLN A 1 155 ? 20.320 29.779 -6.419 1.00 42.03 139 GLN A CA 1
ATOM 894 C C . GLN A 1 155 ? 19.836 28.382 -6.805 1.00 42.32 139 GLN A C 1
ATOM 895 O O . GLN A 1 155 ? 18.915 27.845 -6.181 1.00 28.62 139 GLN A O 1
ATOM 901 N N . THR A 1 156 ? 20.466 27.806 -7.829 1.00 34.49 140 THR A N 1
ATOM 902 C CA . THR A 1 156 ? 20.147 26.449 -8.273 1.00 35.29 140 THR A CA 1
ATOM 903 C C . THR A 1 156 ? 20.578 25.449 -7.209 1.00 31.31 140 THR A C 1
ATOM 904 O O . THR A 1 156 ? 19.807 24.558 -6.822 1.00 26.33 140 THR A O 1
ATOM 908 N N . GLU A 1 157 ? 21.800 25.607 -6.712 1.00 33.26 141 GLU A N 1
ATOM 909 C CA . GLU A 1 157 ? 22.279 24.754 -5.634 1.00 28.62 141 GLU A CA 1
ATOM 910 C C . GLU A 1 157 ? 21.355 24.804 -4.410 1.00 30.42 141 GLU A C 1
ATOM 911 O O . GLU A 1 157 ? 21.141 23.780 -3.760 1.00 30.90 141 GLU A O 1
ATOM 917 N N . ARG A 1 158 ? 20.805 25.977 -4.097 1.00 33.41 142 ARG A N 1
ATOM 918 C CA . ARG A 1 158 ? 19.830 26.082 -3.011 1.00 35.88 142 ARG A CA 1
ATOM 919 C C . ARG A 1 158 ? 18.611 25.191 -3.279 1.00 32.74 142 ARG A C 1
ATOM 920 O O . ARG A 1 158 ? 18.144 24.489 -2.384 1.00 31.43 142 ARG A O 1
ATOM 928 N N . CYS A 1 159 ? 18.089 25.245 -4.502 1.00 31.49 143 CYS A N 1
ATOM 929 C CA . CYS A 1 159 ? 16.980 24.380 -4.894 1.00 31.01 143 CYS A CA 1
ATOM 930 C C . CYS A 1 159 ? 17.344 22.917 -4.624 1.00 26.63 143 CYS A C 1
ATOM 931 O O . CYS A 1 159 ? 16.592 22.175 -3.988 1.00 29.33 143 CYS A O 1
ATOM 934 N N . ILE A 1 160 ? 18.517 22.521 -5.093 1.00 23.11 144 ILE A N 1
ATOM 935 C CA . ILE A 1 160 ? 18.976 21.148 -4.933 1.00 27.94 144 ILE A CA 1
ATOM 936 C C . ILE A 1 160 ? 19.063 20.768 -3.461 1.00 31.82 144 ILE A C 1
ATOM 937 O O . ILE A 1 160 ? 18.526 19.736 -3.047 1.00 23.30 144 ILE A O 1
ATOM 942 N N . ARG A 1 161 ? 19.729 21.603 -2.670 1.00 24.40 145 ARG A N 1
ATOM 943 C CA . ARG A 1 161 ? 19.976 21.280 -1.262 1.00 26.61 145 ARG A CA 1
ATOM 944 C C . ARG A 1 161 ? 18.751 21.406 -0.363 1.00 25.64 145 ARG A C 1
ATOM 945 O O . ARG A 1 161 ? 18.589 20.618 0.564 1.00 23.29 145 ARG A O 1
ATOM 953 N N . GLU A 1 162 ? 17.894 22.389 -0.627 1.00 23.20 146 GLU A N 1
ATOM 954 C CA . GLU A 1 162 ? 16.782 22.685 0.277 1.00 28.94 146 GLU A CA 1
ATOM 955 C C . GLU A 1 162 ? 15.446 22.094 -0.173 1.00 23.20 146 GLU A C 1
ATOM 956 O O . GLU A 1 162 ? 14.555 21.875 0.646 1.00 25.30 146 GLU A O 1
ATOM 962 N N . MET A 1 163 ? 15.304 21.852 -1.472 1.00 26.28 147 MET A N 1
ATOM 963 C CA . MET A 1 163 ? 14.054 21.342 -2.027 1.00 24.92 147 MET A CA 1
ATOM 964 C C . MET A 1 163 ? 14.208 19.908 -2.537 1.00 31.35 147 MET A C 1
ATOM 965 O O . MET A 1 163 ? 13.212 19.247 -2.837 1.00 24.48 147 MET A O 1
ATOM 970 N N . GLY A 1 164 ? 15.453 19.438 -2.627 1.00 22.72 148 GLY A N 1
ATOM 971 C CA . GLY A 1 164 ? 15.743 18.115 -3.149 1.00 27.87 148 GLY A CA 1
ATOM 972 C C . GLY A 1 164 ? 15.708 18.029 -4.665 1.00 30.04 148 GLY A C 1
ATOM 973 O O . GLY A 1 164 ? 15.838 16.938 -5.225 1.00 23.83 148 GLY A O 1
ATOM 974 N N . VAL A 1 165 ? 15.556 19.169 -5.339 1.00 25.23 149 VAL A N 1
ATOM 975 C CA . VAL A 1 165 ? 15.480 19.182 -6.804 1.00 21.06 149 VAL A CA 1
ATOM 976 C C . VAL A 1 165 ? 15.883 20.548 -7.372 1.00 26.99 149 VAL A C 1
ATOM 977 O O . VAL A 1 165 ? 15.330 21.579 -6.996 1.00 23.36 149 VAL A O 1
ATOM 981 N N . GLY A 1 166 ? 16.864 20.532 -8.267 1.00 27.46 150 GLY A N 1
ATOM 982 C CA . GLY A 1 166 ? 17.246 21.713 -9.024 1.00 27.02 150 GLY A CA 1
ATOM 983 C C . GLY A 1 166 ? 17.522 21.331 -10.459 1.00 27.72 150 GLY A C 1
ATOM 984 O O . GLY A 1 166 ? 17.831 20.169 -10.757 1.00 24.12 150 GLY A O 1
ATOM 985 N N . PHE A 1 167 ? 17.419 22.309 -11.352 1.00 25.92 151 PHE A N 1
ATOM 986 C CA . PHE A 1 167 ? 17.566 22.064 -12.783 1.00 25.61 151 PHE A CA 1
ATOM 987 C C . PHE A 1 167 ? 18.748 22.837 -13.342 1.00 33.94 151 PHE A C 1
ATOM 988 O O . PHE A 1 167 ? 18.782 24.066 -13.311 1.00 31.87 151 PHE A O 1
ATOM 996 N N . LEU A 1 168 ? 19.730 22.086 -13.822 1.00 29.39 152 LEU A N 1
ATOM 997 C CA . LEU A 1 168 ? 20.956 22.643 -14.371 1.00 31.74 152 LEU A CA 1
ATOM 998 C C . LEU A 1 168 ? 20.901 22.789 -15.886 1.00 38.72 152 LEU A C 1
ATOM 999 O O . LEU A 1 168 ? 20.898 21.792 -16.609 1.00 30.40 152 LEU A O 1
ATOM 1004 N N . PHE A 1 169 ? 20.867 24.033 -16.355 1.00 42.83 153 PHE A N 1
ATOM 1005 C CA . PHE A 1 169 ? 21.016 24.326 -17.778 1.00 44.82 153 PHE A CA 1
ATOM 1006 C C . PHE A 1 169 ? 22.335 25.071 -18.006 1.00 52.01 153 PHE A C 1
ATOM 1007 O O . PHE A 1 169 ? 22.880 25.681 -17.082 1.00 61.47 153 PHE A O 1
ATOM 1015 N N . ALA A 1 170 ? 22.851 25.004 -19.229 1.00 51.90 154 ALA A N 1
ATOM 1016 C CA . ALA A 1 170 ? 24.108 25.666 -19.569 1.00 56.04 154 ALA A CA 1
ATOM 1017 C C . ALA A 1 170 ? 23.994 27.182 -19.398 1.00 54.47 154 ALA A C 1
ATOM 1018 O O . ALA A 1 170 ? 24.936 27.852 -18.966 1.00 48.17 154 ALA A O 1
ATOM 1020 N N . MET A 1 177 ? 28.993 23.358 -26.519 1.00 45.17 161 MET A N 1
ATOM 1021 C CA . MET A 1 177 ? 29.546 24.708 -26.554 1.00 53.56 161 MET A CA 1
ATOM 1022 C C . MET A 1 177 ? 28.837 25.565 -27.600 1.00 51.44 161 MET A C 1
ATOM 1023 O O . MET A 1 177 ? 27.836 25.152 -28.187 1.00 51.63 161 MET A O 1
ATOM 1025 N N . LYS A 1 178 ? 29.369 26.761 -27.827 1.00 49.14 162 LYS A N 1
ATOM 1026 C CA . LYS A 1 178 ? 28.788 27.701 -28.777 1.00 44.37 162 LYS A CA 1
ATOM 1027 C C . LYS A 1 178 ? 28.949 27.246 -30.228 1.00 48.80 162 LYS A C 1
ATOM 1028 O O . LYS A 1 178 ? 28.036 27.392 -31.040 1.00 47.13 162 LYS A O 1
ATOM 1030 N N . TYR A 1 179 ? 30.117 26.699 -30.544 1.00 48.70 163 TYR A N 1
ATOM 1031 C CA . TYR A 1 179 ? 30.502 26.459 -31.931 1.00 46.22 163 TYR A CA 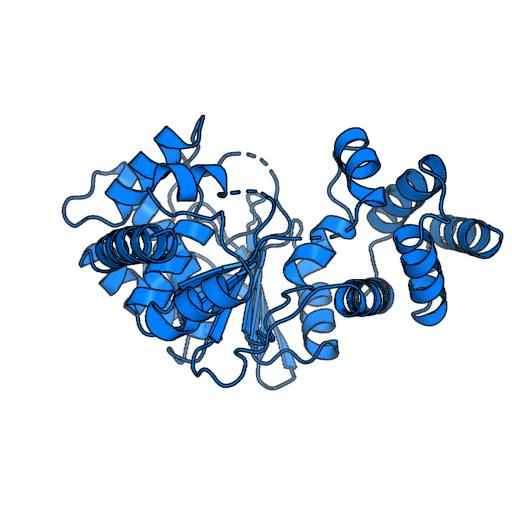1
ATOM 1032 C C . TYR A 1 179 ? 29.817 25.238 -32.544 1.00 39.19 163 TYR A C 1
ATOM 1033 O O . TYR A 1 179 ? 29.870 25.035 -33.754 1.00 36.27 163 TYR A O 1
ATOM 1042 N N . ALA A 1 180 ? 29.175 24.428 -31.712 1.00 32.42 164 ALA A N 1
ATOM 1043 C CA . ALA A 1 180 ? 28.515 23.221 -32.190 1.00 31.56 164 ALA A CA 1
ATOM 1044 C C . ALA A 1 180 ? 27.030 23.426 -32.461 1.00 33.35 164 ALA A C 1
ATOM 1045 O O . ALA A 1 180 ? 26.421 22.647 -33.185 1.00 28.46 164 ALA A O 1
ATOM 1047 N N . VAL A 1 181 ? 26.441 24.471 -31.884 1.00 33.98 165 VAL A N 1
ATOM 1048 C CA . VAL A 1 181 ? 24.992 24.652 -31.948 1.00 31.83 165 VAL A CA 1
ATOM 1049 C C . VAL A 1 181 ? 24.479 24.785 -33.384 1.00 25.39 165 VAL A C 1
ATOM 1050 O O . VAL A 1 181 ? 23.452 24.192 -33.743 1.00 25.45 165 VAL A O 1
ATOM 1054 N N . GLY A 1 182 ? 25.188 25.558 -34.202 1.00 29.18 166 GLY A N 1
ATOM 1055 C CA . GLY A 1 182 ? 24.804 25.742 -35.593 1.00 29.90 166 GLY A CA 1
ATOM 1056 C C . GLY A 1 182 ? 24.918 24.452 -36.396 1.00 19.92 166 GLY A C 1
ATOM 1057 O O . GLY A 1 182 ? 23.949 24.005 -37.005 1.00 22.22 166 GLY A O 1
ATOM 1058 N N . PRO A 1 183 ? 26.111 23.855 -36.410 1.00 21.80 167 PRO A N 1
ATOM 1059 C CA . PRO A 1 183 ? 26.269 22.568 -37.107 1.00 23.61 167 PRO A CA 1
ATOM 1060 C C . PRO A 1 183 ? 25.258 21.511 -36.630 1.00 23.11 167 PRO A C 1
ATOM 1061 O O . PRO A 1 183 ? 24.694 20.785 -37.444 1.00 23.12 167 PRO A O 1
ATOM 1065 N N . ARG A 1 184 ? 24.980 21.441 -35.330 1.00 23.28 168 ARG A N 1
ATOM 1066 C CA . ARG A 1 184 ? 24.026 20.451 -34.852 1.00 21.35 168 ARG A CA 1
ATOM 1067 C C . ARG A 1 184 ? 22.621 20.665 -35.415 1.00 23.84 168 ARG A C 1
ATOM 1068 O O . ARG A 1 184 ? 21.968 19.706 -35.836 1.00 24.87 168 ARG A O 1
ATOM 1076 N N . ARG A 1 185 ? 22.140 21.906 -35.427 1.00 23.50 169 ARG A N 1
ATOM 1077 C CA . ARG A 1 185 ? 20.791 22.167 -35.916 1.00 21.71 169 ARG A CA 1
ATOM 1078 C C . ARG A 1 185 ? 20.720 21.931 -37.429 1.00 24.26 169 ARG A C 1
ATOM 1079 O O . ARG A 1 185 ? 19.729 21.410 -37.953 1.00 23.85 169 ARG A O 1
ATOM 1081 N N . GLU A 1 186 ? 21.786 22.307 -38.123 1.00 25.00 170 GLU A N 1
ATOM 1082 C CA . GLU A 1 186 ? 21.847 22.176 -39.583 1.00 26.52 170 GLU A CA 1
ATOM 1083 C C . GLU A 1 186 ? 21.894 20.722 -40.047 1.00 24.85 170 GLU A C 1
ATOM 1084 O O . GLU A 1 186 ? 21.210 20.347 -41.000 1.00 20.62 170 GLU A O 1
ATOM 1090 N N . LEU A 1 187 ? 22.702 19.898 -39.380 1.00 25.08 171 LEU A N 1
ATOM 1091 C CA . LEU A 1 187 ? 22.798 18.488 -39.747 1.00 17.22 171 LEU A CA 1
ATOM 1092 C C . LEU A 1 187 ? 21.537 17.740 -39.348 1.00 24.33 171 LEU A C 1
ATOM 1093 O O . LEU A 1 187 ? 21.019 16.922 -40.103 1.00 22.14 171 LEU A O 1
ATOM 1098 N N . GLY A 1 188 ? 21.054 18.018 -38.141 1.00 25.52 172 GLY A N 1
ATOM 1099 C CA . GLY A 1 188 ? 19.837 17.410 -37.658 1.00 19.83 172 GLY A CA 1
ATOM 1100 C C . GLY A 1 188 ? 20.012 15.985 -37.170 1.00 21.98 172 GLY A C 1
ATOM 1101 O O . GLY A 1 188 ? 19.033 15.349 -36.792 1.00 32.79 172 GLY A O 1
ATOM 1102 N N . ILE A 1 189 ? 21.244 15.476 -37.165 1.00 20.81 173 ILE A N 1
ATOM 1103 C CA . ILE A 1 189 ? 21.476 14.088 -36.776 1.00 24.16 173 ILE A CA 1
ATOM 1104 C C . ILE A 1 189 ? 21.763 13.983 -35.281 1.00 19.98 173 ILE A C 1
ATOM 1105 O O . ILE A 1 189 ? 22.127 14.964 -34.647 1.00 22.63 173 ILE A O 1
ATOM 1110 N N . ARG A 1 190 ? 21.590 12.790 -34.727 1.00 24.16 174 ARG A N 1
ATOM 1111 C CA . ARG A 1 190 ? 22.145 12.504 -33.413 1.00 26.16 174 ARG A CA 1
ATOM 1112 C C . ARG A 1 190 ? 23.643 12.301 -33.612 1.00 21.33 174 ARG A C 1
ATOM 1113 O O . ARG A 1 190 ? 24.064 11.654 -34.574 1.00 23.39 174 ARG A O 1
ATOM 1115 N N . SER A 1 191 ? 24.439 12.864 -32.709 1.00 18.54 175 SER A N 1
ATOM 1116 C CA . SER A 1 191 ? 25.890 12.855 -32.838 1.00 20.81 175 SER A CA 1
ATOM 1117 C C . SER A 1 191 ? 26.545 12.711 -31.477 1.00 25.89 175 SER A C 1
ATOM 1118 O O . SER A 1 191 ? 25.869 12.610 -30.456 1.00 21.67 175 SER A O 1
ATOM 1121 N N . ILE A 1 192 ? 27.869 12.727 -31.484 1.00 17.63 176 ILE A N 1
ATOM 1122 C CA . ILE A 1 192 ? 28.650 12.675 -30.248 1.00 21.25 176 ILE A CA 1
ATOM 1123 C C . ILE A 1 192 ? 28.264 13.803 -29.267 1.00 25.19 176 ILE A C 1
ATOM 1124 O O . ILE A 1 192 ? 28.347 13.628 -28.046 1.00 22.48 176 ILE A O 1
ATOM 1129 N N . PHE A 1 193 ? 27.815 14.945 -29.784 1.00 20.69 177 PHE A N 1
ATOM 1130 C CA . PHE A 1 193 ? 27.444 16.058 -28.905 1.00 26.57 177 PHE A CA 1
ATOM 1131 C C . PHE A 1 193 ? 26.202 15.743 -28.082 1.00 23.68 177 PHE A C 1
ATOM 1132 O O . PHE A 1 193 ? 26.058 16.255 -26.969 1.00 24.95 177 PHE A O 1
ATOM 1140 N N . ASN A 1 194 ? 25.316 14.916 -28.633 1.00 22.85 178 ASN A N 1
ATOM 1141 C CA . ASN A 1 194 ? 24.191 14.357 -27.883 1.00 27.64 178 ASN A CA 1
ATOM 1142 C C . ASN A 1 194 ? 24.685 13.445 -26.770 1.00 27.42 178 ASN A C 1
ATOM 1143 O O . ASN A 1 194 ? 24.201 13.512 -25.637 1.00 24.95 178 ASN A O 1
ATOM 1148 N N . LEU A 1 195 ? 25.633 12.578 -27.110 1.00 29.19 179 LEU A N 1
ATOM 1149 C CA . LEU A 1 195 ? 26.244 11.681 -26.132 1.00 27.60 179 LEU A CA 1
ATOM 1150 C C . LEU A 1 195 ? 26.885 12.466 -24.986 1.00 31.13 179 LEU A C 1
ATOM 1151 O O . LEU A 1 195 ? 26.872 12.023 -23.835 1.00 28.14 179 LEU A O 1
ATOM 1156 N N . LEU A 1 196 ? 27.428 13.641 -25.291 1.00 25.13 180 LEU A N 1
ATOM 1157 C CA . LEU A 1 196 ? 28.229 14.362 -24.319 1.00 24.12 180 LEU A CA 1
ATOM 1158 C C . LEU A 1 196 ? 27.371 15.107 -23.303 1.00 28.94 180 LEU A C 1
ATOM 1159 O O . LEU A 1 196 ? 27.843 15.441 -22.217 1.00 27.65 180 LEU A O 1
ATOM 1164 N N . GLY A 1 197 ? 26.113 15.356 -23.641 1.00 23.85 181 GLY A N 1
ATOM 1165 C CA . GLY A 1 197 ? 25.216 16.050 -22.728 1.00 26.41 181 GLY A CA 1
ATOM 1166 C C . GLY A 1 197 ? 25.084 15.308 -21.401 1.00 25.66 181 GLY A C 1
ATOM 1167 O O . GLY A 1 197 ? 25.408 15.851 -20.334 1.00 20.82 181 GLY A O 1
ATOM 1168 N N . PRO A 1 198 ? 24.625 14.054 -21.456 1.00 22.01 182 PRO A N 1
ATOM 1169 C CA . PRO A 1 198 ? 24.538 13.269 -20.216 1.00 24.38 182 PRO A CA 1
ATOM 1170 C C . PRO A 1 198 ? 25.868 13.180 -19.462 1.00 25.19 182 PRO A C 1
ATOM 1171 O O . PRO A 1 198 ? 25.884 13.101 -18.237 1.00 24.58 182 PRO A O 1
ATOM 1175 N N . LEU A 1 199 ? 26.973 13.237 -20.204 1.00 26.40 183 LEU A N 1
ATOM 1176 C CA . LEU A 1 199 ? 28.298 12.978 -19.657 1.00 29.24 183 LEU A CA 1
ATOM 1177 C C . LEU A 1 199 ? 28.972 14.217 -19.065 1.00 21.69 183 LEU A C 1
ATOM 1178 O O . LEU A 1 199 ? 30.109 14.133 -18.605 1.00 32.30 183 LEU A O 1
ATOM 1183 N N . THR A 1 200 ? 28.282 15.355 -19.067 1.00 25.04 184 THR A N 1
ATOM 1184 C CA . THR A 1 200 ? 28.859 16.606 -18.561 1.00 31.40 184 THR A CA 1
ATOM 1185 C C . THR A 1 200 ? 27.978 17.304 -17.534 1.00 26.35 184 THR A C 1
ATOM 1186 O O . THR A 1 200 ? 27.753 18.508 -17.607 1.00 25.79 184 THR A O 1
ATOM 1190 N N . ASN A 1 201 ? 27.451 16.541 -16.584 1.00 25.22 185 ASN A N 1
ATOM 1191 C CA . ASN A 1 201 ? 26.756 17.143 -15.465 1.00 26.90 185 ASN A CA 1
ATOM 1192 C C . ASN A 1 201 ? 27.770 18.051 -14.755 1.00 19.70 185 ASN A C 1
ATOM 1193 O O . ASN A 1 201 ? 28.892 17.624 -14.506 1.00 24.45 185 ASN A O 1
ATOM 1198 N N . PRO A 1 202 ? 27.393 19.307 -14.473 1.00 19.56 186 PRO A N 1
ATOM 1199 C CA . PRO A 1 202 ? 28.308 20.259 -13.831 1.00 25.38 186 PRO A CA 1
ATOM 1200 C C . PRO A 1 202 ? 28.190 20.385 -12.302 1.00 30.73 186 PRO A C 1
ATOM 1201 O O . PRO A 1 202 ? 28.666 21.385 -11.757 1.00 31.97 186 PRO A O 1
ATOM 1205 N N . ALA A 1 203 ? 27.575 19.413 -11.629 1.00 29.92 187 ALA A N 1
ATOM 1206 C CA . ALA A 1 203 ? 27.274 19.538 -10.202 1.00 29.40 187 ALA A CA 1
ATOM 1207 C C . ALA A 1 203 ? 27.941 18.456 -9.368 1.00 23.70 187 ALA A C 1
ATOM 1208 O O . ALA A 1 203 ? 27.775 18.420 -8.154 1.00 30.57 187 ALA A O 1
ATOM 1210 N N . GLY A 1 204 ? 28.702 17.581 -10.007 1.00 25.41 188 GLY A N 1
ATOM 1211 C CA . GLY A 1 204 ? 29.456 16.578 -9.271 1.00 28.41 188 GLY A CA 1
ATOM 1212 C C . GLY A 1 204 ? 28.657 15.315 -9.006 1.00 31.85 188 GLY A C 1
ATOM 1213 O O . GLY A 1 204 ? 29.022 14.500 -8.158 1.00 24.11 188 GLY A O 1
ATOM 1214 N N . VAL A 1 205 ? 27.558 15.159 -9.738 1.00 26.90 189 VAL A N 1
ATOM 1215 C CA . VAL A 1 205 ? 26.709 13.976 -9.627 1.00 28.68 189 VAL A CA 1
ATOM 1216 C C . VAL A 1 205 ? 27.478 12.730 -10.062 1.00 20.61 189 VAL A C 1
ATOM 1217 O O . VAL A 1 205 ? 28.249 12.782 -11.010 1.00 19.83 189 VAL A O 1
ATOM 1221 N N . LYS A 1 206 ? 27.249 11.610 -9.372 1.00 21.21 190 LYS A N 1
ATOM 1222 C CA . LYS A 1 206 ? 27.931 10.351 -9.675 1.00 17.82 190 LYS A CA 1
ATOM 1223 C C . LYS A 1 206 ? 26.957 9.184 -9.949 1.00 24.65 190 LYS A C 1
ATOM 1224 O O . LYS A 1 206 ? 27.380 8.079 -10.274 1.00 19.54 190 LYS A O 1
ATOM 1226 N N . ARG A 1 207 ? 25.658 9.430 -9.810 1.00 20.89 191 ARG A N 1
ATOM 1227 C CA . ARG A 1 207 ? 24.662 8.392 -10.069 1.00 19.89 191 ARG A CA 1
ATOM 1228 C C . ARG A 1 207 ? 23.654 8.879 -11.108 1.00 16.60 191 ARG A C 1
ATOM 1229 O O . ARG A 1 207 ? 23.095 9.964 -10.961 1.00 19.48 191 ARG A O 1
ATOM 1237 N N . PHE A 1 208 ? 23.422 8.064 -12.135 1.00 22.43 192 PHE A N 1
ATOM 1238 C CA . PHE A 1 208 ? 22.681 8.493 -13.325 1.00 18.73 192 PHE A CA 1
ATOM 1239 C C . PHE A 1 208 ? 21.724 7.447 -13.896 1.00 17.03 192 PHE A C 1
ATOM 1240 O O . PHE A 1 208 ? 22.022 6.254 -13.903 1.00 16.54 192 PHE A O 1
ATOM 1248 N N . VAL A 1 209 ? 20.597 7.917 -14.425 1.00 13.48 193 VAL A N 1
ATOM 1249 C CA . VAL A 1 209 ? 19.885 7.147 -15.443 1.00 17.86 193 VAL A CA 1
ATOM 1250 C C . VAL A 1 209 ? 20.112 7.912 -16.751 1.00 15.66 193 VAL A C 1
ATOM 1251 O O . VAL A 1 209 ? 19.719 9.072 -16.859 1.00 15.66 193 VAL A O 1
ATOM 1255 N N . ILE A 1 210 ? 20.775 7.275 -17.709 1.00 18.11 194 ILE A N 1
ATOM 1256 C CA . ILE A 1 210 ? 21.103 7.932 -18.968 1.00 18.11 194 ILE A CA 1
ATOM 1257 C C . ILE A 1 210 ? 20.407 7.237 -20.122 1.00 18.75 194 ILE A C 1
ATOM 1258 O O . ILE A 1 210 ? 20.590 6.050 -20.316 1.00 19.82 194 ILE A O 1
ATOM 1263 N N . GLY A 1 211 ? 19.640 7.994 -20.900 1.00 20.69 195 GLY A N 1
ATOM 1264 C CA . GLY A 1 211 ? 19.030 7.472 -22.104 1.00 21.43 195 GLY A CA 1
ATOM 1265 C C . GLY A 1 211 ? 19.883 7.767 -23.329 1.00 19.21 195 GLY A C 1
ATOM 1266 O O . GLY A 1 211 ? 20.439 8.859 -23.467 1.00 21.58 195 GLY A O 1
ATOM 1267 N N . VAL A 1 212 ? 19.991 6.783 -24.211 1.00 16.94 196 VAL A N 1
ATOM 1268 C CA . VAL A 1 212 ? 20.813 6.920 -25.406 1.00 16.80 196 VAL A CA 1
ATOM 1269 C C . VAL A 1 212 ? 19.949 6.534 -26.606 1.00 22.97 196 VAL A C 1
ATOM 1270 O O . VAL A 1 212 ? 18.870 5.976 -26.430 1.00 21.71 196 VAL A O 1
ATOM 1274 N N . PHE A 1 213 ? 20.414 6.849 -27.815 1.00 24.80 197 PHE A N 1
ATOM 1275 C CA . PHE A 1 213 ? 19.558 6.719 -28.996 1.00 24.75 197 PHE A CA 1
ATOM 1276 C C . PHE A 1 213 ? 19.768 5.420 -29.800 1.00 30.61 197 PHE A C 1
ATOM 1277 O O . PHE A 1 213 ? 19.246 5.289 -30.908 1.00 26.03 197 PHE A O 1
ATOM 1285 N N . SER A 1 214 ? 20.507 4.457 -29.248 1.00 26.84 198 SER A N 1
ATOM 1286 C CA . SER A 1 214 ? 20.598 3.117 -29.842 1.00 28.61 198 SER A CA 1
ATOM 1287 C C . SER A 1 214 ? 21.074 2.094 -28.814 1.00 32.02 198 SER A C 1
ATOM 1288 O O . SER A 1 214 ? 21.807 2.445 -27.886 1.00 31.20 198 SER A O 1
ATOM 1291 N N . ASP A 1 215 ? 20.670 0.836 -28.992 1.00 29.23 199 ASP A N 1
ATOM 1292 C CA . ASP A 1 215 ? 21.087 -0.259 -28.112 1.00 33.11 199 ASP A CA 1
ATOM 1293 C C . ASP A 1 215 ? 22.608 -0.389 -27.995 1.00 37.33 199 ASP A C 1
ATOM 1294 O O . ASP A 1 215 ? 23.129 -0.696 -26.922 1.00 33.77 199 ASP A O 1
ATOM 1299 N N . GLU A 1 216 ? 23.317 -0.158 -29.097 1.00 33.89 200 GLU A N 1
ATOM 1300 C CA . GLU A 1 216 ? 24.758 -0.419 -29.150 1.00 33.55 200 GLU A CA 1
ATOM 1301 C C . GLU A 1 216 ? 25.562 0.641 -28.402 1.00 33.17 200 GLU A C 1
ATOM 1302 O O . GLU A 1 216 ? 26.763 0.479 -28.176 1.00 29.23 200 GLU A O 1
ATOM 1308 N N . LEU A 1 217 ? 24.900 1.728 -28.019 1.00 33.35 201 LEU A N 1
ATOM 1309 C CA . LEU A 1 217 ? 25.558 2.791 -27.267 1.00 25.60 201 LEU A CA 1
ATOM 1310 C C . LEU A 1 217 ? 25.443 2.591 -25.753 1.00 25.60 201 LEU A C 1
ATOM 1311 O O . LEU A 1 217 ? 26.111 3.279 -24.983 1.00 25.19 201 LEU A O 1
ATOM 1316 N N . CYS A 1 218 ? 24.603 1.653 -25.341 1.00 24.72 202 CYS A N 1
ATOM 1317 C CA . CYS A 1 218 ? 24.349 1.437 -23.911 1.00 29.50 202 CYS A CA 1
ATOM 1318 C C . CYS A 1 218 ? 25.609 0.997 -23.161 1.00 25.41 202 CYS A C 1
ATOM 1319 O O . CYS A 1 218 ? 26.047 1.667 -22.222 1.00 30.06 202 CYS A O 1
ATOM 1322 N N . ARG A 1 219 ? 26.205 -0.115 -23.582 1.00 27.94 203 ARG A N 1
ATOM 1323 C CA . ARG A 1 219 ? 27.441 -0.599 -22.957 1.00 31.73 203 ARG A CA 1
ATOM 1324 C C . ARG A 1 219 ? 28.586 0.423 -23.034 1.00 34.01 203 ARG A C 1
ATOM 1325 O O . ARG A 1 219 ? 29.238 0.698 -22.021 1.00 26.10 203 ARG A O 1
ATOM 1333 N N . PRO A 1 220 ? 28.843 0.998 -24.227 1.00 32.49 204 PRO A N 1
ATOM 1334 C CA . PRO A 1 220 ? 29.911 1.996 -24.307 1.00 24.20 204 PRO A CA 1
ATOM 1335 C C . PRO A 1 220 ? 29.769 3.176 -23.364 1.00 21.97 204 PRO A C 1
ATOM 1336 O O . PRO A 1 220 ? 30.754 3.604 -22.768 1.00 26.43 204 PRO A O 1
ATOM 1340 N N . ILE A 1 221 ? 28.564 3.718 -23.234 1.00 22.28 205 ILE A N 1
ATOM 1341 C CA . ILE A 1 221 ? 28.376 4.912 -22.426 1.00 22.34 205 ILE A CA 1
ATOM 1342 C C . ILE A 1 221 ? 28.558 4.557 -20.942 1.00 20.66 205 ILE A C 1
ATOM 1343 O O . ILE A 1 221 ? 29.065 5.362 -20.148 1.00 19.20 205 ILE A O 1
ATOM 1348 N N . ALA A 1 222 ? 28.165 3.346 -20.583 1.00 25.11 206 ALA A N 1
ATOM 1349 C CA . ALA A 1 222 ? 28.344 2.878 -19.206 1.00 29.31 206 ALA A CA 1
ATOM 1350 C C . ALA A 1 222 ? 29.837 2.805 -18.878 1.00 30.47 206 ALA A C 1
ATOM 1351 O O . ALA A 1 222 ? 30.264 3.218 -17.801 1.00 27.35 206 ALA A O 1
ATOM 1353 N N . GLU A 1 223 ? 30.622 2.300 -19.829 1.00 31.64 207 GLU A N 1
ATOM 1354 C CA . GLU A 1 223 ? 32.076 2.237 -19.690 1.00 27.96 207 GLU A CA 1
ATOM 1355 C C . GLU A 1 223 ? 32.715 3.619 -19.617 1.00 35.08 207 GLU A C 1
ATOM 1356 O O . GLU A 1 223 ? 33.670 3.827 -18.857 1.00 31.87 207 GLU A O 1
ATOM 1362 N N . VAL A 1 224 ? 32.203 4.563 -20.406 1.00 31.61 208 VAL A N 1
ATOM 1363 C CA . VAL A 1 224 ? 32.656 5.944 -20.306 1.00 30.69 208 VAL A CA 1
ATOM 1364 C C . VAL A 1 224 ? 32.375 6.502 -18.920 1.00 32.26 208 VAL A C 1
ATOM 1365 O O . VAL A 1 224 ? 33.236 7.135 -18.322 1.00 25.79 208 VAL A O 1
ATOM 1369 N N . MET A 1 225 ? 31.163 6.286 -18.418 1.00 29.97 209 MET A N 1
ATOM 1370 C CA . MET A 1 225 ? 30.795 6.852 -17.129 1.00 29.21 209 MET A CA 1
ATOM 1371 C C . MET A 1 225 ? 31.683 6.264 -16.026 1.00 26.04 209 MET A C 1
ATOM 1372 O O . MET A 1 225 ? 32.063 6.968 -15.086 1.00 30.31 209 MET A O 1
ATOM 1377 N N . LYS A 1 226 ? 32.014 4.985 -16.153 1.00 24.49 210 LYS A N 1
ATOM 1378 C CA . LYS A 1 226 ? 32.963 4.346 -15.246 1.00 33.95 210 LYS A CA 1
ATOM 1379 C C . LYS A 1 226 ? 34.264 5.134 -15.208 1.00 35.13 210 LYS A C 1
ATOM 1380 O O . LYS A 1 226 ? 34.756 5.489 -14.137 1.00 29.55 210 LYS A O 1
ATOM 1386 N N . GLN A 1 227 ? 34.794 5.437 -16.390 1.00 29.05 211 GLN A N 1
ATOM 1387 C CA . GLN A 1 227 ? 36.091 6.083 -16.502 1.00 34.15 211 GLN A CA 1
ATOM 1388 C C . GLN A 1 227 ? 36.040 7.522 -16.004 1.00 35.99 211 GLN A C 1
ATOM 1389 O O . GLN A 1 227 ? 37.062 8.063 -15.593 1.00 41.30 211 GLN A O 1
ATOM 1395 N N . LEU A 1 228 ? 34.858 8.140 -16.023 1.00 30.83 212 LEU A N 1
ATOM 1396 C CA . LEU A 1 228 ? 34.715 9.512 -15.537 1.00 36.11 212 LEU A CA 1
ATOM 1397 C C . LEU A 1 228 ? 34.467 9.576 -14.029 1.00 30.74 212 LEU A C 1
ATOM 1398 O O . LEU A 1 228 ? 34.316 10.668 -13.465 1.00 28.04 212 LEU A O 1
ATOM 1403 N N . GLY A 1 229 ? 34.390 8.410 -13.399 1.00 32.11 213 GLY A N 1
ATOM 1404 C CA . GLY A 1 229 ? 34.257 8.328 -11.947 1.00 35.62 213 GLY A CA 1
ATOM 1405 C C . GLY A 1 229 ? 32.864 8.059 -11.394 1.00 36.08 213 GLY A C 1
ATOM 1406 O O . GLY A 1 229 ? 32.619 8.293 -10.208 1.00 31.18 213 GLY A O 1
ATOM 1407 N N . ALA A 1 230 ? 31.954 7.554 -12.227 1.00 30.46 214 ALA A N 1
ATOM 1408 C CA . ALA A 1 230 ? 30.580 7.297 -11.786 1.00 31.66 214 ALA A CA 1
ATOM 1409 C C . ALA A 1 230 ? 30.496 6.095 -10.846 1.00 29.17 214 ALA A C 1
ATOM 1410 O O . ALA A 1 230 ? 31.289 5.160 -10.950 1.00 30.87 214 ALA A O 1
ATOM 1412 N N . GLU A 1 231 ? 29.492 6.114 -9.969 1.00 28.43 215 GLU A N 1
ATOM 1413 C CA . GLU A 1 231 ? 29.249 5.018 -9.023 1.00 27.19 215 GLU A CA 1
ATOM 1414 C C . GLU A 1 231 ? 28.215 4.000 -9.503 1.00 23.66 215 GLU A C 1
ATOM 1415 O O . GLU A 1 231 ? 28.472 2.802 -9.511 1.00 27.12 215 GLU A O 1
ATOM 1421 N N . HIS A 1 232 ? 27.046 4.481 -9.911 1.00 23.77 216 HIS A N 1
ATOM 1422 C CA . HIS A 1 232 ? 25.946 3.603 -10.306 1.00 18.08 216 HIS A CA 1
ATOM 1423 C C . HIS A 1 232 ? 25.187 4.268 -11.455 1.00 16.43 216 HIS A C 1
ATOM 1424 O O . HIS A 1 232 ? 24.683 5.369 -11.295 1.00 20.19 216 HIS A O 1
ATOM 1431 N N . VAL A 1 233 ? 25.125 3.621 -12.608 1.00 20.80 217 VAL A N 1
ATOM 1432 C CA . VAL A 1 233 ? 24.335 4.184 -13.699 1.00 17.96 217 VAL A CA 1
ATOM 1433 C C . VAL A 1 233 ? 23.617 3.077 -14.464 1.00 17.66 217 VAL A C 1
ATOM 1434 O O . VAL A 1 233 ? 24.133 1.969 -14.627 1.00 22.10 217 VAL A O 1
ATOM 1438 N N . MET A 1 234 ? 22.383 3.392 -14.861 1.00 17.64 218 MET A N 1
ATOM 1439 C CA . MET A 1 234 ? 21.631 2.618 -15.837 1.00 16.86 218 MET A CA 1
ATOM 1440 C C . MET A 1 234 ? 21.640 3.399 -17.151 1.00 20.16 218 MET A C 1
ATOM 1441 O O . MET A 1 234 ? 21.218 4.547 -17.184 1.00 19.06 218 MET A O 1
ATOM 1446 N N . VAL A 1 235 ? 22.135 2.772 -18.208 1.00 17.09 219 VAL A N 1
ATOM 1447 C CA . VAL A 1 235 ? 22.097 3.366 -19.551 1.00 17.38 219 VAL A CA 1
ATOM 1448 C C . VAL A 1 235 ? 21.050 2.585 -20.337 1.00 16.46 219 VAL A C 1
ATOM 1449 O O . VAL A 1 235 ? 21.132 1.358 -20.454 1.00 27.06 219 VAL A O 1
ATOM 1453 N N . VAL A 1 236 ? 20.062 3.309 -20.863 1.00 20.20 220 VAL A N 1
ATOM 1454 C CA . VAL A 1 236 ? 18.860 2.682 -21.397 1.00 19.05 220 VAL A CA 1
ATOM 1455 C C . VAL A 1 236 ? 18.522 3.105 -22.829 1.00 22.15 220 VAL A C 1
ATOM 1456 O O . VAL A 1 236 ? 18.810 4.225 -23.243 1.00 18.91 220 VAL A O 1
ATOM 1460 N N . HIS A 1 237 ? 17.905 2.183 -23.567 1.00 19.71 221 HIS A N 1
ATOM 1461 C CA . HIS A 1 237 ? 17.297 2.502 -24.866 1.00 23.00 221 HIS A CA 1
ATOM 1462 C C . HIS A 1 237 ? 16.202 1.486 -25.176 1.00 24.39 221 HIS A C 1
ATOM 1463 O O . HIS A 1 237 ? 16.448 0.284 -25.165 1.00 24.86 221 HIS A O 1
ATOM 1470 N N . SER A 1 238 ? 14.992 1.971 -25.432 1.00 26.51 222 SER A N 1
ATOM 1471 C CA . SER A 1 238 ? 13.849 1.093 -25.629 1.00 27.38 222 SER A CA 1
ATOM 1472 C C . SER A 1 238 ? 13.783 0.600 -27.072 1.00 29.84 222 SER A C 1
ATOM 1473 O O . SER A 1 238 ? 14.272 1.263 -27.978 1.00 25.51 222 SER A O 1
ATOM 1476 N N . LYS A 1 239 ? 13.172 -0.563 -27.266 1.00 32.87 223 LYS A N 1
ATOM 1477 C CA . LYS A 1 239 ? 13.051 -1.154 -28.598 1.00 34.86 223 LYS A CA 1
ATOM 1478 C C . LYS A 1 239 ? 12.289 -0.227 -29.544 1.00 28.47 223 LYS A C 1
ATOM 1479 O O . LYS A 1 239 ? 12.604 -0.155 -30.733 1.00 35.66 223 LYS A O 1
ATOM 1481 N N . ASP A 1 240 ? 11.301 0.494 -29.019 1.00 34.33 224 ASP A N 1
ATOM 1482 C CA . ASP A 1 240 ? 10.546 1.445 -29.827 1.00 28.71 224 ASP A CA 1
ATOM 1483 C C . ASP A 1 240 ? 11.250 2.799 -30.011 1.00 34.44 224 ASP A C 1
ATOM 1484 O O . ASP A 1 240 ? 10.628 3.766 -30.451 1.00 31.49 224 ASP A O 1
ATOM 1489 N N . GLY A 1 241 ? 12.543 2.867 -29.697 1.00 28.68 225 GLY A N 1
ATOM 1490 C CA . GLY A 1 241 ? 13.354 4.013 -30.081 1.00 23.03 225 GLY A CA 1
ATOM 1491 C C . GLY A 1 241 ? 13.418 5.195 -29.133 1.00 32.15 225 GLY A C 1
ATOM 1492 O O . GLY A 1 241 ? 13.799 6.293 -29.549 1.00 29.18 225 GLY A O 1
ATOM 1493 N N . LEU A 1 242 ? 13.068 4.984 -27.863 1.00 27.88 226 LEU A N 1
ATOM 1494 C CA . LEU A 1 242 ? 13.136 6.056 -26.885 1.00 27.59 226 LEU A CA 1
ATOM 1495 C C . LEU A 1 242 ? 14.451 6.044 -26.118 1.00 24.21 226 LEU A C 1
ATOM 1496 O O . LEU A 1 242 ? 15.042 4.988 -25.881 1.00 22.96 226 LEU A O 1
ATOM 1501 N N . ASP A 1 243 ? 14.885 7.234 -25.714 1.00 23.66 227 ASP A N 1
ATOM 1502 C CA . ASP A 1 243 ? 16.032 7.377 -24.829 1.00 24.02 227 ASP A CA 1
ATOM 1503 C C . ASP A 1 243 ? 15.514 7.377 -23.401 1.00 24.17 227 ASP A C 1
ATOM 1504 O O . ASP A 1 243 ? 15.881 8.215 -22.574 1.00 22.39 227 ASP A O 1
ATOM 1509 N N . GLU A 1 244 ? 14.633 6.426 -23.129 1.00 23.52 228 GLU A N 1
ATOM 1510 C CA . GLU A 1 244 ? 14.140 6.208 -21.785 1.00 22.91 228 GLU A CA 1
ATOM 1511 C C . GLU A 1 244 ? 13.500 4.833 -21.713 1.00 22.58 228 GLU A C 1
ATOM 1512 O O . GLU A 1 244 ? 13.460 4.110 -22.700 1.00 23.27 228 GLU A O 1
ATOM 1518 N N . ILE A 1 245 ? 13.049 4.450 -20.527 1.00 23.22 229 ILE A N 1
ATOM 1519 C CA . ILE A 1 245 ? 12.379 3.174 -20.365 1.00 20.21 229 ILE A CA 1
ATOM 1520 C C . ILE A 1 245 ? 10.946 3.316 -20.887 1.00 19.93 229 ILE A C 1
ATOM 1521 O O . ILE A 1 245 ? 10.178 4.136 -20.398 1.00 20.96 229 ILE A O 1
ATOM 1526 N N . SER A 1 246 ? 10.594 2.517 -21.892 1.00 21.65 230 SER A N 1
ATOM 1527 C CA . SER A 1 246 ? 9.271 2.632 -22.503 1.00 22.78 230 SER A CA 1
ATOM 1528 C C . SER A 1 246 ? 8.199 1.818 -21.764 1.00 20.19 230 SER A C 1
ATOM 1529 O O . SER A 1 246 ? 8.471 0.745 -21.240 1.00 22.74 230 SER A O 1
ATOM 1532 N N . LEU A 1 247 ? 6.983 2.358 -21.732 1.00 20.80 231 LEU A N 1
ATOM 1533 C CA . LEU A 1 247 ? 5.817 1.621 -21.275 1.00 24.98 231 LEU A CA 1
ATOM 1534 C C . LEU A 1 247 ? 5.348 0.625 -22.338 1.00 31.22 231 LEU A C 1
ATOM 1535 O O . LEU A 1 247 ? 4.649 -0.331 -22.029 1.00 35.61 231 LEU A O 1
ATOM 1540 N N . ALA A 1 248 ? 5.748 0.849 -23.583 1.00 30.79 232 ALA A N 1
ATOM 1541 C CA . ALA A 1 248 ? 5.170 0.126 -24.713 1.00 34.18 232 ALA A CA 1
ATOM 1542 C C . ALA A 1 248 ? 5.992 -1.070 -25.153 1.00 35.18 232 ALA A C 1
ATOM 1543 O O . ALA A 1 248 ? 5.446 -2.030 -25.703 1.00 43.40 232 ALA A O 1
ATOM 1545 N N . SER A 1 249 ? 7.303 -1.016 -24.945 1.00 32.74 233 SER A N 1
ATOM 1546 C CA . SER A 1 249 ? 8.174 -2.090 -25.406 1.00 25.33 233 SER A CA 1
ATOM 1547 C C . SER A 1 249 ? 9.205 -2.465 -24.366 1.00 31.08 233 SER A C 1
ATOM 1548 O O . SER A 1 249 ? 9.215 -1.919 -23.263 1.00 33.98 233 SER A O 1
ATOM 1551 N N . GLN A 1 250 ? 10.061 -3.413 -24.729 1.00 30.26 234 GLN A N 1
ATOM 1552 C CA . GLN A 1 250 ? 11.185 -3.793 -23.891 1.00 34.56 234 GLN A CA 1
ATOM 1553 C C . GLN A 1 250 ? 12.245 -2.699 -23.976 1.00 35.02 234 GLN A C 1
ATOM 1554 O O . GLN A 1 250 ? 12.290 -1.943 -24.954 1.00 29.18 234 GLN A O 1
ATOM 1556 N N . THR A 1 251 ? 13.080 -2.615 -22.944 1.00 27.10 235 THR A N 1
ATOM 1557 C CA . THR A 1 251 ? 14.163 -1.644 -22.898 1.00 19.69 235 THR A CA 1
ATOM 1558 C C . THR A 1 251 ? 15.480 -2.364 -22.657 1.00 18.90 235 THR A C 1
ATOM 1559 O O . THR A 1 251 ? 15.576 -3.206 -21.759 1.00 26.28 235 THR A O 1
ATOM 1563 N N . TYR A 1 252 ? 16.485 -2.037 -23.465 1.00 22.83 236 TYR A N 1
ATOM 1564 C CA . TYR A 1 252 ? 17.830 -2.564 -23.271 1.00 25.99 236 TYR A CA 1
ATOM 1565 C C . TYR A 1 252 ? 18.541 -1.726 -22.210 1.00 22.59 236 TYR A C 1
ATOM 1566 O O . TYR A 1 252 ? 18.545 -0.502 -22.296 1.00 21.07 236 TYR A O 1
ATOM 1568 N N . ILE A 1 253 ? 19.134 -2.401 -21.227 1.00 23.65 237 ILE A N 1
ATOM 1569 C CA . ILE A 1 253 ? 19.852 -1.757 -20.129 1.00 21.12 237 ILE A CA 1
ATOM 1570 C C . ILE A 1 253 ? 21.322 -2.144 -20.114 1.00 19.87 237 ILE A C 1
ATOM 1571 O O . ILE A 1 253 ? 21.641 -3.319 -20.193 1.00 26.56 237 ILE A O 1
ATOM 1576 N N . ALA A 1 254 ? 22.209 -1.161 -19.993 1.00 23.40 238 ALA A N 1
ATOM 1577 C CA . ALA A 1 254 ? 23.595 -1.417 -19.591 1.00 21.36 238 ALA A CA 1
ATOM 1578 C C . ALA A 1 254 ? 23.827 -0.759 -18.217 1.00 22.87 238 ALA A C 1
ATOM 1579 O O . ALA A 1 254 ? 23.660 0.446 -18.074 1.00 23.75 238 ALA A O 1
ATOM 1581 N N . GLU A 1 255 ? 24.196 -1.552 -17.217 1.00 24.18 239 GLU A N 1
ATOM 1582 C CA . GLU A 1 255 ? 24.285 -1.059 -15.842 1.00 24.15 239 GLU A CA 1
ATOM 1583 C C . GLU A 1 255 ? 25.707 -1.098 -15.275 1.00 21.89 239 GLU A C 1
ATOM 1584 O O . GLU A 1 255 ? 26.342 -2.143 -15.246 1.00 26.20 239 GLU A O 1
ATOM 1590 N N . LEU A 1 256 ? 26.194 0.063 -14.846 1.00 24.46 240 LEU A N 1
ATOM 1591 C CA . LEU A 1 256 ? 27.439 0.158 -14.097 1.00 22.65 240 LEU A CA 1
ATOM 1592 C C . LEU A 1 256 ? 27.116 0.109 -12.607 1.00 23.60 240 LEU A C 1
ATOM 1593 O O . LEU A 1 256 ? 26.451 1.000 -12.107 1.00 21.10 240 LEU A O 1
ATOM 1598 N N . LYS A 1 257 ? 27.603 -0.915 -11.910 1.00 29.43 241 LYS A N 1
ATOM 1599 C CA . LYS A 1 257 ? 27.337 -1.083 -10.478 1.00 23.66 241 LYS A CA 1
ATOM 1600 C C . LYS A 1 257 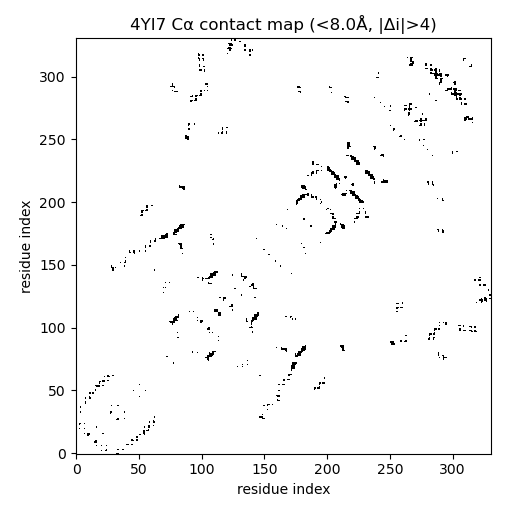? 28.517 -1.794 -9.833 1.00 22.20 241 LYS A C 1
ATOM 1601 O O . LYS A 1 257 ? 28.977 -2.802 -10.346 1.00 27.20 241 LYS A O 1
ATOM 1607 N N . ASN A 1 258 ? 29.010 -1.261 -8.717 1.00 31.94 242 ASN A N 1
ATOM 1608 C CA . ASN A 1 258 ? 30.163 -1.847 -8.034 1.00 32.55 242 ASN A CA 1
ATOM 1609 C C . ASN A 1 258 ? 31.366 -2.066 -8.949 1.00 33.99 242 ASN A C 1
ATOM 1610 O O . ASN A 1 258 ? 31.955 -3.146 -8.957 1.00 31.00 242 ASN A O 1
ATOM 1615 N N . GLY A 1 259 ? 31.711 -1.045 -9.732 1.00 28.23 243 GLY A N 1
ATOM 1616 C CA . GLY A 1 259 ? 32.865 -1.109 -10.607 1.00 34.23 243 GLY A CA 1
ATOM 1617 C C . GLY A 1 259 ? 32.721 -1.953 -11.865 1.00 35.55 243 GLY A C 1
ATOM 1618 O O . GLY A 1 259 ? 33.597 -1.902 -12.732 1.00 38.16 243 GLY A O 1
ATOM 1619 N N . GLU A 1 260 ? 31.635 -2.717 -11.982 1.00 38.30 244 GLU A N 1
ATOM 1620 C CA . GLU A 1 260 ? 31.446 -3.611 -13.132 1.00 34.76 244 GLU A CA 1
ATOM 1621 C C . GLU A 1 260 ? 30.258 -3.207 -14.007 1.00 37.19 244 GLU A C 1
ATOM 1622 O O . GLU A 1 260 ? 29.315 -2.583 -13.528 1.00 25.79 244 GLU A O 1
ATOM 1624 N N . VAL A 1 261 ? 30.305 -3.589 -15.284 1.00 32.94 245 VAL A N 1
ATOM 1625 C CA . VAL A 1 261 ? 29.225 -3.295 -16.232 1.00 36.97 245 VAL A CA 1
ATOM 1626 C C . VAL A 1 261 ? 28.533 -4.579 -16.671 1.00 32.77 245 VAL A C 1
ATOM 1627 O O . VAL A 1 261 ? 29.188 -5.530 -17.095 1.00 40.54 245 VAL A O 1
ATOM 1631 N N . THR A 1 262 ? 27.210 -4.608 -16.546 1.00 36.20 246 THR A N 1
ATOM 1632 C CA . THR A 1 262 ? 26.411 -5.726 -17.041 1.00 35.24 246 THR A CA 1
ATOM 1633 C C . THR A 1 262 ? 25.350 -5.217 -17.994 1.00 33.68 246 THR A C 1
ATOM 1634 O O . THR A 1 262 ? 25.022 -4.033 -18.007 1.00 32.70 246 THR A O 1
ATOM 1638 N N . GLU A 1 263 ? 24.804 -6.129 -18.785 1.00 35.49 247 GLU A N 1
ATOM 1639 C CA . GLU A 1 263 ? 23.743 -5.795 -19.715 1.00 32.63 247 GLU A CA 1
ATOM 1640 C C . GLU A 1 263 ? 22.539 -6.690 -19.450 1.00 27.41 247 GLU A C 1
ATOM 1641 O O . GLU A 1 263 ? 22.693 -7.881 -19.205 1.00 31.76 247 GLU A O 1
ATOM 1647 N N . TRP A 1 264 ? 21.345 -6.104 -19.469 1.00 27.82 248 TRP A N 1
ATOM 1648 C CA . TRP A 1 264 ? 20.117 -6.871 -19.294 1.00 26.27 248 TRP A CA 1
ATOM 1649 C C . TRP A 1 264 ? 18.957 -6.190 -19.993 1.00 24.43 248 TRP A C 1
ATOM 1650 O O . TRP A 1 264 ? 19.097 -5.080 -20.496 1.00 26.43 248 TRP A O 1
ATOM 1661 N N . VAL A 1 265 ? 17.818 -6.874 -20.029 1.00 28.38 249 VAL A N 1
ATOM 1662 C CA . VAL A 1 265 ? 16.635 -6.387 -20.729 1.00 26.08 249 VAL A CA 1
ATOM 1663 C C . VAL A 1 265 ? 15.461 -6.296 -19.786 1.00 23.33 249 VAL A C 1
ATOM 1664 O O . VAL A 1 265 ? 15.259 -7.159 -18.926 1.00 34.87 249 VAL A O 1
ATOM 1668 N N . LEU A 1 266 ? 14.672 -5.249 -19.975 1.00 25.27 250 LEU A N 1
ATOM 1669 C CA . LEU A 1 266 ? 13.558 -4.937 -19.095 1.00 25.83 250 LEU A CA 1
ATOM 1670 C C . LEU A 1 266 ? 12.221 -4.921 -19.823 1.00 25.23 250 LEU A C 1
ATOM 1671 O O . LEU A 1 266 ? 12.100 -4.345 -20.903 1.00 29.39 250 LEU A O 1
ATOM 1676 N N . ASN A 1 267 ? 11.222 -5.538 -19.197 1.00 28.91 251 ASN A N 1
ATOM 1677 C CA . ASN A 1 267 ? 9.819 -5.394 -19.580 1.00 26.16 251 ASN A CA 1
ATOM 1678 C C . ASN A 1 267 ? 9.039 -4.778 -18.430 1.00 23.04 251 ASN A C 1
ATOM 1679 O O . ASN A 1 267 ? 9.322 -5.089 -17.276 1.00 31.40 251 ASN A O 1
ATOM 1684 N N . PRO A 1 268 ? 8.055 -3.915 -18.732 1.00 27.14 252 PRO A N 1
ATOM 1685 C CA . PRO A 1 268 ? 7.250 -3.312 -17.667 1.00 28.64 252 PRO A CA 1
ATOM 1686 C C . PRO A 1 268 ? 6.657 -4.363 -16.732 1.00 33.06 252 PRO A C 1
ATOM 1687 O O . PRO A 1 268 ? 6.562 -4.151 -15.526 1.00 27.20 252 PRO A O 1
ATOM 1691 N N . GLU A 1 269 ? 6.286 -5.507 -17.296 1.00 31.91 253 GLU A N 1
ATOM 1692 C CA . GLU A 1 269 ? 5.689 -6.581 -16.507 1.00 38.08 253 GLU A CA 1
ATOM 1693 C C . GLU A 1 269 ? 6.644 -7.086 -15.428 1.00 39.39 253 GLU A C 1
ATOM 1694 O O . GLU A 1 269 ? 6.193 -7.559 -14.380 1.00 37.24 253 GLU A O 1
ATOM 1700 N N . ASP A 1 270 ? 7.953 -6.975 -15.669 1.00 36.65 254 ASP A N 1
ATOM 1701 C CA . ASP A 1 270 ? 8.942 -7.448 -14.696 1.00 30.76 254 ASP A CA 1
ATOM 1702 C C . ASP A 1 270 ? 8.795 -6.748 -13.341 1.00 34.43 254 ASP A C 1
ATOM 1703 O O . ASP A 1 270 ? 9.237 -7.275 -12.316 1.00 29.48 254 ASP A O 1
ATOM 1708 N N . VAL A 1 271 ? 8.180 -5.564 -13.339 1.00 29.33 255 VAL A N 1
ATOM 1709 C CA . VAL A 1 271 ? 7.958 -4.820 -12.100 1.00 29.29 255 VAL A CA 1
ATOM 1710 C C . VAL A 1 271 ? 6.477 -4.520 -11.911 1.00 32.45 255 VAL A C 1
ATOM 1711 O O . VAL A 1 271 ? 6.103 -3.478 -11.381 1.00 38.09 255 VAL A O 1
ATOM 1715 N N . ASN A 1 272 ? 5.641 -5.451 -12.354 1.00 40.72 256 ASN A N 1
ATOM 1716 C CA . ASN A 1 272 ? 4.205 -5.402 -12.091 1.00 40.67 256 ASN A CA 1
ATOM 1717 C C . ASN A 1 272 ? 3.548 -4.165 -12.668 1.00 42.19 256 ASN A C 1
ATOM 1718 O O . ASN A 1 272 ? 2.682 -3.565 -12.029 1.00 43.41 256 ASN A O 1
ATOM 1723 N N . ILE A 1 273 ? 3.967 -3.793 -13.877 1.00 42.40 257 ILE A N 1
ATOM 1724 C CA . ILE A 1 273 ? 3.302 -2.743 -14.637 1.00 42.97 257 ILE A CA 1
ATOM 1725 C C . ILE A 1 273 ? 2.938 -3.242 -16.031 1.00 33.15 257 ILE A C 1
ATOM 1726 O O . ILE A 1 273 ? 3.794 -3.750 -16.764 1.00 34.18 257 ILE A O 1
ATOM 1731 N N . PRO A 1 274 ? 1.658 -3.103 -16.414 1.00 41.21 258 PRO A N 1
ATOM 1732 C CA . PRO A 1 274 ? 1.274 -3.571 -17.750 1.00 39.33 258 PRO A CA 1
ATOM 1733 C C . PRO A 1 274 ? 1.871 -2.720 -18.866 1.00 44.98 258 PRO A C 1
ATOM 1734 O O . PRO A 1 274 ? 1.839 -1.489 -18.792 1.00 46.65 258 PRO A O 1
ATOM 1738 N N . SER A 1 275 ? 2.407 -3.369 -19.891 1.00 43.11 259 SER A N 1
ATOM 1739 C CA . SER A 1 275 ? 2.919 -2.650 -21.042 1.00 39.57 259 SER A CA 1
ATOM 1740 C C . SER A 1 275 ? 1.775 -2.157 -21.927 1.00 44.95 259 SER A C 1
ATOM 1741 O O . SER A 1 275 ? 0.986 -2.955 -22.426 1.00 42.74 259 SER A O 1
ATOM 1744 N N . GLN A 1 276 ? 1.694 -0.837 -22.102 1.00 41.03 260 GLN A N 1
ATOM 1745 C CA . GLN A 1 276 ? 0.653 -0.194 -22.904 1.00 37.15 260 GLN A CA 1
ATOM 1746 C C . GLN A 1 276 ? 1.287 0.629 -24.027 1.00 42.22 260 GLN A C 1
ATOM 1747 O O . GLN A 1 276 ? 2.438 1.045 -23.916 1.00 40.72 260 GLN A O 1
ATOM 1753 N N . THR A 1 277 ? 0.543 0.859 -25.108 1.00 40.43 261 THR A N 1
ATOM 1754 C CA . THR A 1 277 ? 1.030 1.691 -26.203 1.00 36.33 261 THR A CA 1
ATOM 1755 C C . THR A 1 277 ? 1.279 3.110 -25.709 1.00 40.05 261 THR A C 1
ATOM 1756 O O . THR A 1 277 ? 0.753 3.506 -24.674 1.00 39.42 261 THR A O 1
ATOM 1760 N N . LEU A 1 278 ? 2.053 3.884 -26.466 1.00 38.40 262 LEU A N 1
ATOM 1761 C CA . LEU A 1 278 ? 2.357 5.254 -26.079 1.00 37.65 262 LEU A CA 1
ATOM 1762 C C . LEU A 1 278 ? 1.239 6.228 -26.443 1.00 34.83 262 LEU A C 1
ATOM 1763 O O . LEU A 1 278 ? 1.396 7.435 -26.312 1.00 38.95 262 LEU A O 1
ATOM 1768 N N . SER A 1 279 ? 0.102 5.698 -26.879 1.00 44.06 263 SER A N 1
ATOM 1769 C CA . SER A 1 279 ? -1.008 6.536 -27.319 1.00 37.87 263 SER A CA 1
ATOM 1770 C C . SER A 1 279 ? -1.522 7.446 -26.208 1.00 38.68 263 SER A C 1
ATOM 1771 O O . SER A 1 279 ? -1.808 6.994 -25.100 1.00 38.94 263 SER A O 1
ATOM 1774 N N . GLY A 1 280 ? -1.639 8.731 -26.520 1.00 36.69 264 GLY A N 1
ATOM 1775 C CA . GLY A 1 280 ? -2.084 9.715 -25.558 1.00 36.13 264 GLY A CA 1
ATOM 1776 C C . GLY A 1 280 ? -0.940 10.320 -24.763 1.00 32.53 264 GLY A C 1
ATOM 1777 O O . GLY A 1 280 ? -1.140 11.270 -24.014 1.00 38.55 264 GLY A O 1
ATOM 1778 N N . LEU A 1 281 ? 0.260 9.774 -24.934 1.00 36.99 265 LEU A N 1
ATOM 1779 C CA . LEU A 1 281 ? 1.434 10.291 -24.238 1.00 34.72 265 LEU A CA 1
ATOM 1780 C C . LEU A 1 281 ? 2.260 11.234 -25.117 1.00 41.36 265 LEU A C 1
ATOM 1781 O O . LEU A 1 281 ? 3.126 11.948 -24.616 1.00 36.43 265 LEU A O 1
ATOM 1786 N N . ILE A 1 282 ? 1.994 11.237 -26.423 1.00 43.72 266 ILE A N 1
ATOM 1787 C CA . ILE A 1 282 ? 2.596 12.222 -27.319 1.00 39.57 266 ILE A CA 1
ATOM 1788 C C . ILE A 1 282 ? 1.813 13.520 -27.186 1.00 36.98 266 ILE A C 1
ATOM 1789 O O . ILE A 1 282 ? 0.584 13.510 -27.199 1.00 43.83 266 ILE A O 1
ATOM 1794 N N . VAL A 1 283 ? 2.532 14.628 -27.039 1.00 44.17 267 VAL A N 1
ATOM 1795 C CA . VAL A 1 283 ? 1.916 15.938 -26.845 1.00 47.15 267 VAL A CA 1
ATOM 1796 C C . VAL A 1 283 ? 2.368 16.894 -27.941 1.00 51.42 267 VAL A C 1
ATOM 1797 O O . VAL A 1 283 ? 3.385 16.659 -28.603 1.00 51.01 267 VAL A O 1
ATOM 1801 N N . GLU A 1 284 ? 1.614 17.975 -28.119 1.00 53.83 268 GLU A N 1
ATOM 1802 C CA . GLU A 1 284 ? 1.891 18.946 -29.172 1.00 56.05 268 GLU A CA 1
ATOM 1803 C C . GLU A 1 284 ? 2.768 20.088 -28.665 1.00 60.08 268 GLU A C 1
ATOM 1804 O O . GLU A 1 284 ? 3.640 20.578 -29.386 1.00 53.78 268 GLU A O 1
ATOM 1806 N N . ASP A 1 285 ? 2.542 20.502 -27.420 1.00 51.02 269 ASP A N 1
ATOM 1807 C CA . ASP A 1 285 ? 3.241 21.653 -26.868 1.00 50.91 269 ASP A CA 1
ATOM 1808 C C . ASP A 1 285 ? 3.484 21.526 -25.366 1.00 52.11 269 ASP A C 1
ATOM 1809 O O . ASP A 1 285 ? 3.119 20.531 -24.740 1.00 44.07 269 ASP A O 1
ATOM 1814 N N . SER A 1 286 ? 4.091 22.564 -24.804 1.00 52.56 270 SER A N 1
ATOM 1815 C CA . SER A 1 286 ? 4.476 22.598 -23.400 1.00 51.86 270 SER A CA 1
ATOM 1816 C C . SER A 1 286 ? 3.279 22.545 -22.445 1.00 50.56 270 SER A C 1
ATOM 1817 O O . SER A 1 286 ? 3.338 21.882 -21.407 1.00 49.64 270 SER A O 1
ATOM 1820 N N . ASN A 1 287 ? 2.201 23.245 -22.786 1.00 46.71 271 ASN A N 1
ATOM 1821 C CA . ASN A 1 287 ? 1.023 23.281 -21.927 1.00 49.62 271 ASN A CA 1
ATOM 1822 C C . ASN A 1 287 ? 0.348 21.910 -21.852 1.00 40.54 271 ASN A C 1
ATOM 1823 O O . ASN A 1 287 ? -0.137 21.511 -20.802 1.00 41.58 271 ASN A O 1
ATOM 1825 N N . ALA A 1 288 ? 0.319 21.196 -22.971 1.00 46.20 272 ALA A N 1
ATOM 1826 C CA . ALA A 1 288 ? -0.279 19.865 -23.010 1.00 44.60 272 ALA A CA 1
ATOM 1827 C C . ALA A 1 288 ? 0.547 18.883 -22.182 1.00 48.44 272 ALA A C 1
ATOM 1828 O O . ALA A 1 288 ? 0.016 17.948 -21.572 1.00 38.03 272 ALA A O 1
ATOM 1830 N N . SER A 1 289 ? 1.856 19.097 -22.168 1.00 49.15 273 SER A N 1
ATOM 1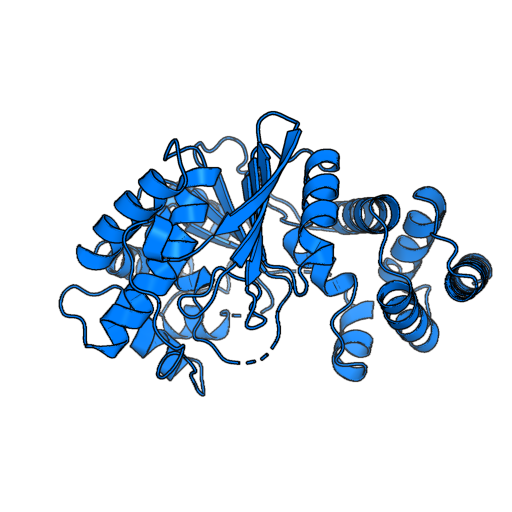831 C CA . SER A 1 289 ? 2.746 18.248 -21.395 1.00 43.27 273 SER A CA 1
ATOM 1832 C C . SER A 1 289 ? 2.531 18.464 -19.902 1.00 39.06 273 SER A C 1
ATOM 1833 O O . SER A 1 289 ? 2.425 17.502 -19.143 1.00 40.19 273 SER A O 1
ATOM 1836 N N . LEU A 1 290 ? 2.455 19.724 -19.481 1.00 37.09 274 LEU A N 1
ATOM 1837 C CA . LEU A 1 290 ? 2.260 20.037 -18.075 1.00 41.80 274 LEU A CA 1
ATOM 1838 C C . LEU A 1 290 ? 0.897 19.531 -17.609 1.00 41.74 274 LEU A C 1
ATOM 1839 O O . LEU A 1 290 ? 0.763 19.037 -16.487 1.00 37.71 274 LEU A O 1
AT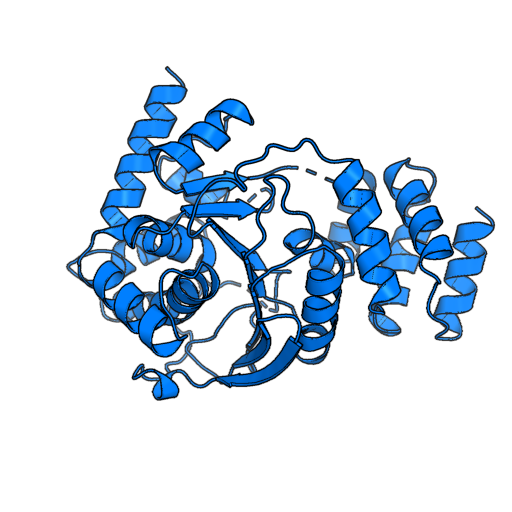OM 1844 N N . LYS A 1 291 ? -0.111 19.647 -18.472 1.00 36.73 275 LYS A N 1
ATOM 1845 C CA . LYS A 1 291 ? -1.457 19.189 -18.132 1.00 43.41 275 LYS A CA 1
ATOM 1846 C C . LYS A 1 291 ? -1.453 17.683 -17.869 1.00 34.38 275 LYS A C 1
ATOM 1847 O O . LYS A 1 291 ? -2.017 17.211 -16.880 1.00 36.99 275 LYS A O 1
ATOM 1849 N N . LEU A 1 292 ? -0.807 16.940 -18.760 1.00 33.71 276 LEU A N 1
ATOM 1850 C CA . LEU A 1 292 ? -0.687 15.494 -18.621 1.00 37.58 276 LEU A CA 1
ATOM 1851 C C . LEU A 1 292 ? 0.117 15.111 -17.366 1.00 40.45 276 LEU A C 1
ATOM 1852 O O . LEU A 1 292 ? -0.234 14.175 -16.645 1.00 28.30 276 LEU A O 1
ATOM 1857 N N . ILE A 1 293 ? 1.188 15.843 -17.096 1.00 38.06 277 ILE A N 1
ATOM 1858 C CA . ILE A 1 293 ? 2.032 15.523 -15.956 1.00 33.61 277 ILE A CA 1
ATOM 1859 C C . ILE A 1 293 ? 1.287 15.729 -14.640 1.00 32.45 277 ILE A C 1
ATOM 1860 O O . ILE A 1 293 ? 1.371 14.893 -13.743 1.00 34.53 277 ILE A O 1
ATOM 1865 N N . LYS A 1 294 ? 0.567 16.841 -14.530 1.00 33.69 278 LYS A N 1
ATOM 1866 C CA . LYS A 1 294 ? -0.173 17.172 -13.315 1.00 35.81 278 LYS A CA 1
ATOM 1867 C C . LYS A 1 294 ? -1.300 16.167 -13.090 1.00 35.79 278 LYS A C 1
ATOM 1868 O O . LYS A 1 294 ? -1.639 15.855 -11.955 1.00 36.61 278 LYS A O 1
ATOM 1870 N N . ASP A 1 295 ? -1.875 15.677 -14.186 1.00 35.62 279 ASP A N 1
ATOM 1871 C CA . ASP A 1 295 ? -2.848 14.590 -14.147 1.00 38.74 279 ASP A CA 1
ATOM 1872 C C . ASP A 1 295 ? -2.151 13.349 -13.587 1.00 33.68 279 ASP A C 1
ATOM 1873 O O . ASP A 1 295 ? -2.595 12.747 -12.605 1.00 31.52 279 ASP A O 1
ATOM 1878 N N . ALA A 1 296 ? -1.026 13.003 -14.200 1.00 33.50 280 ALA A N 1
ATOM 1879 C CA . ALA A 1 296 ? -0.324 11.773 -13.885 1.00 30.11 280 ALA A CA 1
ATOM 1880 C C . ALA A 1 296 ? 0.213 11.755 -12.457 1.00 30.50 280 ALA A C 1
ATOM 1881 O O . ALA A 1 296 ? 0.391 10.682 -11.889 1.00 28.42 280 ALA A O 1
ATOM 1883 N N . LEU A 1 297 ? 0.464 12.930 -11.878 1.00 30.35 281 LEU A N 1
ATOM 1884 C CA . LEU A 1 297 ? 1.083 13.007 -10.552 1.00 30.71 281 LEU A CA 1
ATOM 1885 C C . LEU A 1 297 ? 0.054 13.343 -9.479 1.00 27.08 281 LEU A C 1
ATOM 1886 O O . LEU A 1 297 ? 0.365 13.331 -8.288 1.00 28.90 281 LEU A O 1
ATOM 1891 N N . GLY A 1 298 ? -1.172 13.622 -9.907 1.00 36.37 282 GLY A N 1
ATOM 1892 C CA . GLY A 1 298 ? -2.237 14.015 -9.002 1.00 36.36 282 GLY A CA 1
ATOM 1893 C C . GLY A 1 298 ? -3.010 12.824 -8.462 1.00 36.91 282 GLY A C 1
ATOM 1894 O O . GLY A 1 298 ? -2.899 11.712 -8.975 1.00 37.09 282 GLY A O 1
ATOM 1895 N N . ARG A 1 299 ? -3.809 13.065 -7.429 1.00 35.90 283 ARG A N 1
ATOM 1896 C CA . ARG A 1 299 ? -4.511 11.994 -6.737 1.00 36.09 283 ARG A CA 1
ATOM 1897 C C . ARG A 1 299 ? -5.636 11.412 -7.592 1.00 42.39 283 ARG A C 1
ATOM 1898 O O . ARG A 1 299 ? -5.819 10.196 -7.634 1.00 47.35 283 ARG A O 1
ATOM 1906 N N . LYS A 1 300 ? -6.371 12.277 -8.288 1.00 42.62 284 LYS A N 1
ATOM 1907 C CA . LYS A 1 300 ? -7.430 11.831 -9.190 1.00 37.30 284 LYS A CA 1
ATOM 1908 C C . LYS A 1 300 ? -6.927 11.785 -10.628 1.00 44.00 284 LYS A C 1
ATOM 1909 O O . LYS A 1 300 ? -6.883 12.812 -11.304 1.00 46.96 284 LYS A O 1
ATOM 1911 N N . LYS A 1 301 ? -6.568 10.587 -11.091 1.00 44.05 285 LYS A N 1
ATOM 1912 C CA . LYS A 1 301 ? -5.955 10.401 -12.406 1.00 37.44 285 LYS A CA 1
ATOM 1913 C C . LYS A 1 301 ? -6.968 9.977 -13.458 1.00 41.71 285 LYS A C 1
ATOM 1914 O O . LYS A 1 301 ? -7.873 9.198 -13.168 1.00 43.97 285 LYS A O 1
ATOM 1920 N N . SER A 1 302 ? -6.801 10.471 -14.682 1.00 39.00 286 SER A N 1
ATOM 1921 C CA . SER A 1 302 ? -7.585 9.975 -15.812 1.00 42.98 286 SER A CA 1
ATOM 1922 C C . SER A 1 302 ? -6.990 8.657 -16.282 1.00 39.54 286 SER A C 1
ATOM 1923 O O . SER A 1 302 ? -5.978 8.210 -15.749 1.00 41.57 286 SER A O 1
ATOM 1926 N N . ASP A 1 303 ? -7.613 8.035 -17.276 1.00 38.45 287 ASP A N 1
ATOM 1927 C CA . ASP A 1 303 ? -7.087 6.794 -17.835 1.00 43.47 287 ASP A CA 1
ATOM 1928 C C . ASP A 1 303 ? -5.733 7.032 -18.504 1.00 40.90 287 ASP A C 1
ATOM 1929 O O . ASP A 1 303 ? -4.828 6.200 -18.402 1.00 33.54 287 ASP A O 1
ATOM 1934 N N . ILE A 1 304 ? -5.595 8.159 -19.200 1.00 39.33 288 ILE A N 1
ATOM 1935 C CA . ILE A 1 304 ? -4.324 8.476 -19.840 1.00 39.23 288 ILE A CA 1
ATOM 1936 C C . ILE A 1 304 ? -3.332 8.952 -18.778 1.00 36.50 288 ILE A C 1
ATOM 1937 O O . ILE A 1 304 ? -2.126 8.730 -18.895 1.00 35.35 288 ILE A O 1
ATOM 1942 N N . GLY A 1 305 ? -3.862 9.600 -17.748 1.00 34.71 289 GLY A N 1
ATOM 1943 C CA . GLY A 1 305 ? -3.081 9.988 -16.588 1.00 36.46 289 GLY A CA 1
ATOM 1944 C C . GLY A 1 305 ? -2.469 8.794 -15.876 1.00 37.89 289 GLY A C 1
ATOM 1945 O O . GLY A 1 305 ? -1.354 8.883 -15.366 1.00 36.49 289 GLY A O 1
ATOM 1946 N N . GLU A 1 306 ? -3.194 7.676 -15.838 1.00 36.02 290 GLU A N 1
ATOM 1947 C CA . GLU A 1 306 ? -2.683 6.461 -15.207 1.00 38.87 290 GLU A CA 1
ATOM 1948 C C . GLU A 1 306 ? -1.620 5.827 -16.090 1.00 32.14 290 GLU A C 1
ATOM 1949 O O . GLU A 1 306 ? -0.669 5.241 -15.585 1.00 34.72 290 GLU A O 1
ATOM 1951 N N . LYS A 1 307 ? -1.770 5.958 -17.407 1.00 33.79 291 LYS A N 1
ATOM 1952 C CA . LYS A 1 307 ? -0.771 5.444 -18.338 1.00 35.56 291 LYS A CA 1
ATOM 1953 C C . LYS A 1 307 ? 0.527 6.229 -18.166 1.00 32.17 291 LYS A C 1
ATOM 1954 O O . LYS A 1 307 ? 1.613 5.649 -18.105 1.00 27.69 291 LYS A O 1
ATOM 1956 N N . ALA A 1 308 ? 0.397 7.551 -18.092 1.00 27.68 292 ALA A N 1
ATOM 1957 C CA . ALA A 1 308 ? 1.552 8.429 -17.939 1.00 26.83 292 ALA A CA 1
ATOM 1958 C C . ALA A 1 308 ? 2.231 8.137 -16.610 1.00 26.45 292 ALA A C 1
ATOM 1959 O O . ALA A 1 308 ? 3.448 8.006 -16.554 1.00 26.62 292 ALA A O 1
ATOM 1961 N N . ALA A 1 309 ? 1.422 8.003 -15.560 1.00 30.53 293 ALA A N 1
ATOM 1962 C CA . ALA A 1 309 ? 1.910 7.712 -14.213 1.00 24.98 293 ALA A CA 1
ATOM 1963 C C . ALA A 1 309 ? 2.785 6.464 -14.208 1.00 25.52 293 ALA A C 1
ATOM 1964 O O . ALA A 1 309 ? 3.854 6.441 -13.593 1.00 24.46 293 ALA A O 1
ATOM 1966 N N . ASN A 1 310 ? 2.327 5.431 -14.904 1.00 22.72 294 ASN A N 1
ATOM 1967 C CA . ASN A 1 310 ? 3.066 4.180 -15.020 1.00 22.44 294 ASN A CA 1
ATOM 1968 C C . ASN A 1 310 ? 4.398 4.327 -15.766 1.00 23.36 294 ASN A C 1
ATOM 1969 O O . ASN A 1 310 ? 5.399 3.761 -15.349 1.00 20.31 294 ASN A O 1
ATOM 1974 N N . MET A 1 311 ? 4.436 5.090 -16.857 1.00 20.63 295 MET A N 1
ATOM 1975 C CA . MET A 1 311 ? 5.714 5.280 -17.533 1.00 19.89 295 MET A CA 1
ATOM 1976 C C . MET A 1 311 ? 6.691 6.060 -16.633 1.00 14.09 295 MET A C 1
ATOM 1977 O O . MET A 1 311 ? 7.884 5.772 -16.614 1.00 23.44 295 MET A O 1
ATOM 1982 N N . ILE A 1 312 ? 6.173 7.033 -15.899 1.00 18.28 296 ILE A N 1
ATOM 1983 C CA . ILE A 1 312 ? 6.975 7.795 -14.951 1.00 20.50 296 ILE A CA 1
ATOM 1984 C C . ILE A 1 312 ? 7.478 6.867 -13.837 1.00 22.51 296 ILE A C 1
ATOM 1985 O O . ILE A 1 312 ? 8.626 6.968 -13.395 1.00 19.16 296 ILE A O 1
ATOM 1990 N N . ALA A 1 313 ? 6.635 5.938 -13.400 1.00 20.78 297 ALA A N 1
ATOM 1991 C CA . ALA A 1 313 ? 7.041 5.010 -12.345 1.00 20.55 297 ALA A CA 1
ATOM 1992 C C . ALA A 1 313 ? 8.245 4.181 -12.791 1.00 18.20 297 ALA A C 1
ATOM 1993 O O . ALA A 1 313 ? 9.155 3.931 -12.007 1.00 18.70 297 ALA A O 1
ATOM 1995 N N . LEU A 1 314 ? 8.268 3.775 -14.054 1.00 14.44 298 LEU A N 1
ATOM 1996 C CA . LEU A 1 314 ? 9.363 2.957 -14.567 1.00 17.29 298 LEU A CA 1
ATOM 1997 C C . LEU A 1 314 ? 10.693 3.711 -14.594 1.00 20.02 298 LEU A C 1
ATOM 1998 O O . LEU A 1 314 ? 11.764 3.111 -14.418 1.00 15.04 298 LEU A O 1
ATOM 2003 N N . ASN A 1 315 ? 10.607 5.010 -14.875 1.00 19.02 299 ASN A N 1
ATOM 2004 C CA . ASN A 1 315 ? 11.792 5.850 -15.048 1.00 17.88 299 ASN A CA 1
ATOM 2005 C C . ASN A 1 315 ? 12.239 6.492 -13.718 1.00 13.85 299 ASN A C 1
ATOM 2006 O O . ASN A 1 315 ? 13.408 6.403 -13.347 1.00 16.75 299 ASN A O 1
ATOM 2011 N N . ALA A 1 316 ? 11.308 7.092 -12.995 1.00 17.71 300 ALA A N 1
ATOM 2012 C CA . ALA A 1 316 ? 11.597 7.554 -11.639 1.00 15.93 300 ALA A CA 1
ATOM 2013 C C . ALA A 1 316 ? 12.108 6.403 -10.769 1.00 17.84 300 ALA A C 1
ATOM 2014 O O . ALA A 1 316 ? 13.012 6.597 -9.970 1.00 16.06 300 ALA A O 1
ATOM 2016 N N . GLY A 1 317 ? 11.544 5.203 -10.942 1.00 19.56 301 GLY A N 1
ATOM 2017 C CA . GLY A 1 317 ? 12.043 4.013 -10.260 1.00 20.43 301 GLY A CA 1
ATOM 2018 C C . GLY A 1 317 ? 13.521 3.740 -10.486 1.00 15.61 301 GLY A C 1
ATOM 2019 O O . GLY A 1 317 ? 14.245 3.387 -9.551 1.00 14.38 301 GLY A O 1
ATOM 2020 N N . ALA A 1 318 ? 13.974 3.890 -11.729 1.00 16.12 302 ALA A N 1
ATOM 2021 C CA . ALA A 1 318 ? 15.384 3.713 -12.050 1.00 17.88 302 ALA A CA 1
ATOM 2022 C C . ALA A 1 318 ? 16.242 4.735 -11.281 1.00 14.39 302 ALA A C 1
ATOM 2023 O O . ALA A 1 318 ? 17.301 4.393 -10.773 1.00 17.60 302 ALA A O 1
ATOM 2025 N N . GLY A 1 319 ? 15.770 5.972 -11.198 1.00 14.57 303 GLY A N 1
ATOM 2026 C CA . GLY A 1 319 ? 16.485 7.009 -10.474 1.00 17.36 303 GLY A CA 1
ATOM 2027 C C . GLY A 1 319 ? 16.547 6.730 -8.973 1.00 15.65 303 GLY A C 1
ATOM 2028 O O . GLY A 1 319 ? 17.586 6.904 -8.330 1.00 18.15 303 GLY A O 1
ATOM 2029 N N . ILE A 1 320 ? 15.433 6.306 -8.398 1.00 15.84 304 ILE A N 1
ATOM 2030 C CA . ILE A 1 320 ? 15.434 5.994 -6.963 1.00 14.14 304 ILE A CA 1
ATOM 2031 C C . ILE A 1 320 ? 16.414 4.866 -6.675 1.00 14.33 304 ILE A C 1
ATOM 2032 O O . ILE A 1 320 ? 17.149 4.915 -5.684 1.00 15.21 304 ILE A O 1
ATOM 2037 N N . TYR A 1 321 ? 16.425 3.857 -7.544 1.00 18.40 305 TYR A N 1
ATOM 2038 C CA . TYR A 1 321 ? 17.360 2.743 -7.447 1.00 17.39 305 TYR A CA 1
ATOM 2039 C C . TYR A 1 321 ? 18.811 3.210 -7.557 1.00 19.75 305 TYR A C 1
ATOM 2040 O O . TYR A 1 321 ? 19.606 2.948 -6.659 1.00 17.49 305 TYR A O 1
ATOM 2049 N N . VAL A 1 322 ? 19.185 3.914 -8.633 1.00 14.59 306 VAL A N 1
ATOM 2050 C CA . VAL A 1 322 ? 20.609 4.197 -8.798 1.00 15.57 306 VAL A CA 1
ATOM 2051 C C . VAL A 1 322 ? 21.099 5.268 -7.819 1.00 14.14 306 VAL A C 1
ATOM 2052 O O . VAL A 1 322 ? 22.310 5.372 -7.584 1.00 17.19 306 VAL A O 1
ATOM 2056 N N . SER A 1 323 ? 20.181 6.063 -7.269 1.00 17.47 307 SER A N 1
ATOM 2057 C CA . SER A 1 323 ? 20.543 7.043 -6.248 1.00 17.52 307 SER A CA 1
ATOM 2058 C C . SER A 1 323 ? 21.057 6.331 -5.016 1.00 21.87 307 SER A C 1
ATOM 2059 O O . SER A 1 323 ? 21.769 6.926 -4.228 1.00 18.09 307 SER A O 1
ATOM 2062 N N . GLY A 1 324 ? 20.703 5.058 -4.865 1.00 17.31 308 GLY A N 1
ATOM 2063 C CA . GLY A 1 324 ? 21.048 4.296 -3.671 1.00 17.93 308 GLY A CA 1
ATOM 2064 C C . GLY A 1 324 ? 19.925 4.194 -2.652 1.00 22.95 308 GLY A C 1
ATOM 2065 O O . GLY A 1 324 ? 20.041 3.463 -1.658 1.00 19.18 308 GLY A O 1
ATOM 2066 N N . LEU A 1 325 ? 18.831 4.917 -2.884 1.00 16.91 309 LEU A N 1
ATOM 2067 C CA . LEU A 1 325 ? 17.741 4.945 -1.916 1.00 13.35 309 LEU A CA 1
ATOM 2068 C C . LEU A 1 325 ? 16.957 3.635 -1.903 1.00 18.76 309 LEU A C 1
ATOM 2069 O O . LEU A 1 325 ? 16.455 3.235 -0.867 1.00 17.19 309 LEU A O 1
ATOM 2074 N N . ALA A 1 326 ? 16.814 3.000 -3.064 1.00 16.72 310 ALA A N 1
ATOM 2075 C CA . ALA A 1 326 ? 16.278 1.645 -3.129 1.00 16.67 310 ALA A CA 1
ATOM 2076 C C . ALA A 1 326 ? 17.381 0.690 -3.541 1.00 18.01 310 ALA A C 1
ATOM 2077 O O . ALA A 1 326 ? 18.304 1.064 -4.273 1.00 20.66 310 ALA A O 1
ATOM 2079 N N . THR A 1 327 ? 17.275 -0.550 -3.078 1.00 20.46 311 THR A N 1
ATOM 2080 C CA . THR A 1 327 ? 18.328 -1.536 -3.265 1.00 17.61 311 THR A CA 1
ATOM 2081 C C . THR A 1 327 ? 18.148 -2.403 -4.514 1.00 24.74 311 THR A C 1
ATOM 2082 O O . THR A 1 327 ? 19.019 -3.218 -4.824 1.00 20.83 311 THR A O 1
ATOM 2086 N N . SER A 1 328 ? 17.020 -2.256 -5.207 1.00 16.10 312 SER A N 1
ATOM 2087 C CA . SER A 1 328 ? 16.826 -2.907 -6.508 1.00 15.28 312 SER A CA 1
ATOM 2088 C C . SER A 1 328 ? 15.965 -2.026 -7.397 1.00 18.62 312 SER A C 1
ATOM 2089 O O . SER A 1 328 ? 15.264 -1.144 -6.913 1.00 16.87 312 SER A O 1
ATOM 2092 N N . TYR A 1 329 ? 15.976 -2.302 -8.693 1.00 21.56 313 TYR A N 1
ATOM 2093 C CA . TYR A 1 329 ? 15.133 -1.559 -9.616 1.00 17.56 313 TYR A CA 1
ATOM 2094 C C . TYR A 1 329 ? 13.656 -1.763 -9.262 1.00 17.21 313 TYR A C 1
ATOM 2095 O O . TYR A 1 329 ? 12.881 -0.818 -9.215 1.00 16.57 313 TYR A O 1
ATOM 2104 N N . LYS A 1 330 ? 13.271 -3.013 -9.000 1.00 20.36 314 LYS A N 1
ATOM 2105 C CA . LYS A 1 330 ? 11.880 -3.327 -8.661 1.00 19.73 314 LYS A CA 1
ATOM 2106 C C . LYS A 1 330 ? 11.424 -2.547 -7.439 1.00 17.29 314 LYS A C 1
ATOM 2107 O O . LYS A 1 330 ? 10.321 -1.995 -7.425 1.00 19.28 314 LYS A O 1
ATOM 2109 N N . GLN A 1 331 ? 12.273 -2.512 -6.415 1.00 17.38 315 GLN A N 1
ATOM 2110 C CA . GLN A 1 331 ? 11.976 -1.784 -5.195 1.00 17.80 315 GLN A CA 1
ATOM 2111 C C . GLN A 1 331 ? 11.845 -0.293 -5.503 1.00 17.29 315 GLN A C 1
ATOM 2112 O O . GLN A 1 331 ? 10.976 0.376 -4.960 1.00 17.41 315 GLN A O 1
ATOM 2118 N N . GLY A 1 332 ? 12.719 0.212 -6.369 1.00 18.66 316 GLY A N 1
ATOM 2119 C CA . GLY A 1 332 ? 12.686 1.624 -6.744 1.00 15.34 316 GLY A CA 1
ATOM 2120 C C . GLY A 1 332 ? 11.378 1.966 -7.426 1.00 15.94 316 GLY A C 1
ATOM 2121 O O . GLY A 1 332 ? 10.785 3.000 -7.160 1.00 17.56 316 GLY A O 1
ATOM 2122 N N . VAL A 1 333 ? 10.911 1.074 -8.301 1.00 16.99 317 VAL A N 1
ATOM 2123 C CA . VAL A 1 333 ? 9.685 1.311 -9.035 1.00 18.13 317 VAL A CA 1
ATOM 2124 C C . VAL A 1 333 ? 8.496 1.318 -8.081 1.00 20.36 317 VAL A C 1
ATOM 2125 O O . VAL A 1 333 ? 7.587 2.149 -8.215 1.00 19.61 317 VAL A O 1
ATOM 2129 N N . ALA A 1 334 ? 8.515 0.412 -7.100 1.00 19.91 318 ALA A N 1
ATOM 2130 C CA . ALA A 1 334 ? 7.472 0.369 -6.076 1.00 21.63 318 ALA A CA 1
ATOM 2131 C C . ALA A 1 334 ? 7.352 1.682 -5.320 1.00 19.92 318 ALA A C 1
ATOM 2132 O O . ALA A 1 334 ? 6.252 2.215 -5.163 1.00 20.05 318 ALA A O 1
ATOM 2134 N N . LEU A 1 335 ? 8.489 2.181 -4.835 1.00 20.10 319 LEU A N 1
ATOM 2135 C CA . LEU A 1 335 ? 8.539 3.442 -4.114 1.00 21.41 319 LEU A CA 1
ATOM 2136 C C . LEU A 1 335 ? 8.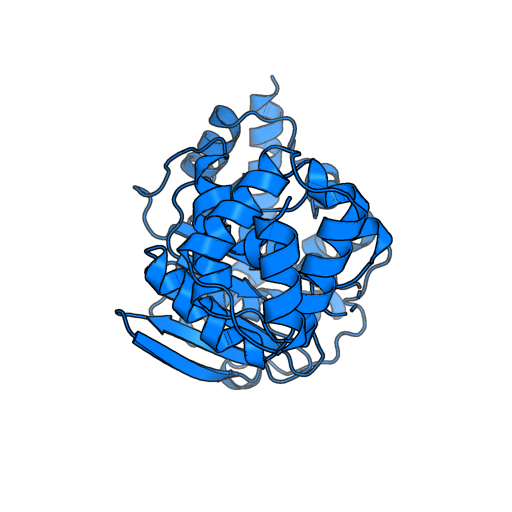063 4.590 -4.989 1.00 20.02 319 LEU A C 1
ATOM 2137 O O . LEU A 1 335 ? 7.343 5.481 -4.525 1.00 19.79 319 LEU A O 1
ATOM 2142 N N . ALA A 1 336 ? 8.493 4.573 -6.252 1.00 18.95 320 ALA A N 1
ATOM 2143 C CA . ALA A 1 336 ? 8.074 5.586 -7.226 1.00 21.54 320 ALA A CA 1
ATOM 2144 C C . ALA A 1 336 ? 6.564 5.569 -7.373 1.00 22.14 320 ALA A C 1
ATOM 2145 O O . ALA A 1 336 ? 5.890 6.605 -7.332 1.00 20.22 320 ALA A O 1
ATOM 2147 N N . HIS A 1 337 ? 6.040 4.368 -7.556 1.00 23.62 321 HIS A N 1
ATOM 2148 C CA . HIS A 1 337 ? 4.609 4.181 -7.709 1.00 26.14 321 HIS A CA 1
ATOM 2149 C C . HIS A 1 337 ? 3.846 4.756 -6.520 1.00 24.71 321 HIS A C 1
ATOM 2150 O O . HIS A 1 337 ? 2.828 5.429 -6.695 1.00 26.35 321 HIS A O 1
ATOM 2157 N N . ASP A 1 338 ? 4.338 4.501 -5.309 1.00 25.71 322 ASP A N 1
ATOM 2158 C CA . ASP A 1 338 ? 3.693 5.035 -4.113 1.00 25.82 322 ASP A CA 1
ATOM 2159 C C . ASP A 1 338 ? 3.611 6.554 -4.136 1.00 32.81 322 ASP A C 1
ATOM 2160 O O . ASP A 1 338 ? 2.572 7.123 -3.804 1.00 27.57 322 ASP A O 1
ATOM 2165 N N . ILE A 1 339 ? 4.712 7.204 -4.508 1.00 27.23 323 ILE A N 1
ATOM 2166 C CA . ILE A 1 339 ? 4.775 8.662 -4.568 1.00 20.85 323 ILE A CA 1
ATOM 2167 C C . ILE A 1 339 ? 3.822 9.214 -5.639 1.00 21.03 323 ILE A C 1
ATOM 2168 O O . ILE A 1 339 ? 3.093 10.184 -5.418 1.00 25.67 323 ILE A O 1
ATOM 2173 N N . ILE A 1 340 ? 3.839 8.584 -6.804 1.00 24.20 324 ILE A N 1
ATOM 2174 C CA . ILE A 1 340 ? 3.036 9.030 -7.938 1.00 23.41 324 ILE A CA 1
ATOM 2175 C C . ILE A 1 340 ? 1.539 8.967 -7.659 1.00 30.84 324 ILE A C 1
ATOM 2176 O O . ILE A 1 340 ? 0.792 9.870 -8.040 1.00 30.25 324 ILE A O 1
ATOM 2181 N N . TYR A 1 341 ? 1.102 7.900 -6.997 1.00 35.25 325 TYR A N 1
ATOM 2182 C CA . TYR A 1 341 ? -0.321 7.723 -6.721 1.00 34.35 325 TYR A CA 1
ATOM 2183 C C . TYR A 1 341 ? -0.750 8.430 -5.445 1.00 33.78 325 TYR A C 1
ATOM 2184 O O . TYR A 1 341 ? -1.935 8.714 -5.257 1.00 35.39 325 TYR A O 1
ATOM 2193 N N . GLY A 1 342 ? 0.213 8.737 -4.582 1.00 31.54 326 GLY A N 1
ATOM 2194 C CA . GLY A 1 342 ? -0.070 9.475 -3.367 1.00 29.90 326 GLY A CA 1
ATOM 2195 C C . GLY A 1 342 ? -0.144 10.987 -3.546 1.00 37.31 326 GLY A C 1
ATOM 2196 O O . GLY A 1 342 ? -0.613 11.686 -2.652 1.00 31.94 326 GLY A O 1
ATOM 2197 N N . GLY A 1 343 ? 0.321 11.497 -4.685 1.00 37.00 327 GLY A N 1
ATOM 2198 C CA . GLY A 1 343 ? 0.247 12.924 -4.968 1.00 30.23 327 GLY A CA 1
ATOM 2199 C C . GLY A 1 343 ? 1.401 13.797 -4.476 1.00 32.10 327 GLY A C 1
ATOM 2200 O O . GLY A 1 343 ? 1.418 15.007 -4.730 1.00 28.44 327 GLY A O 1
ATOM 2201 N N . GLN A 1 344 ? 2.370 13.207 -3.782 1.00 26.95 328 GLN A N 1
ATOM 2202 C CA . GLN A 1 344 ? 3.452 13.988 -3.173 1.00 24.31 328 GLN A CA 1
ATOM 2203 C C . GLN A 1 344 ? 4.395 14.642 -4.190 1.00 25.52 328 GLN A C 1
ATOM 2204 O O . GLN A 1 344 ? 5.039 15.646 -3.880 1.00 30.06 328 GLN A O 1
ATOM 2210 N N . ALA A 1 345 ? 4.499 14.062 -5.380 1.00 26.57 329 ALA A N 1
ATOM 2211 C CA . ALA A 1 345 ? 5.370 14.617 -6.412 1.00 25.87 329 ALA A CA 1
ATOM 2212 C C . ALA A 1 345 ? 4.771 15.920 -6.937 1.00 30.67 329 ALA A C 1
ATOM 2213 O O . ALA A 1 345 ? 5.493 16.858 -7.279 1.00 31.08 329 ALA A O 1
ATOM 2215 N N . LEU A 1 346 ? 3.444 15.966 -7.008 1.00 32.78 330 LEU A N 1
ATOM 2216 C CA . LEU A 1 346 ? 2.744 17.154 -7.484 1.00 32.78 330 LEU A CA 1
ATOM 2217 C C . LEU A 1 346 ? 2.934 18.292 -6.492 1.00 35.05 330 LEU A C 1
ATOM 2218 O O . LEU A 1 346 ? 3.068 19.449 -6.886 1.00 33.47 330 LEU A O 1
ATOM 2223 N N . GLU A 1 347 ? 2.970 17.969 -5.202 1.00 31.41 331 GLU A N 1
ATOM 2224 C CA . GLU A 1 347 ? 3.216 18.979 -4.183 1.00 32.19 331 GLU A CA 1
ATOM 2225 C C . GLU A 1 347 ? 4.664 19.439 -4.199 1.00 37.47 331 GLU A C 1
ATOM 2226 O O . GLU A 1 347 ? 4.948 20.589 -3.871 1.00 38.05 331 GLU A O 1
ATOM 2232 N N . LYS A 1 348 ? 5.580 18.548 -4.570 1.00 30.93 332 LYS A N 1
ATOM 2233 C CA . LYS A 1 348 ? 6.981 18.924 -4.675 1.00 24.96 332 LYS A CA 1
ATOM 2234 C C . LYS A 1 348 ? 7.139 19.935 -5.814 1.00 28.46 332 LYS A C 1
ATOM 2235 O O . LYS A 1 348 ? 7.945 20.860 -5.719 1.00 30.10 332 LYS A O 1
ATOM 2241 N N . MET A 1 349 ? 6.361 19.763 -6.880 1.00 33.91 333 MET A N 1
ATOM 2242 C CA . MET A 1 349 ? 6.345 20.735 -7.973 1.00 31.95 333 MET A CA 1
ATOM 2243 C C . MET A 1 349 ? 5.953 22.111 -7.464 1.00 34.85 333 MET A C 1
ATOM 2244 O O . MET A 1 349 ? 6.624 23.105 -7.746 1.00 37.06 333 MET A O 1
ATOM 2249 N N . SER A 1 350 ? 4.857 22.158 -6.716 1.00 34.94 334 SER A N 1
ATOM 2250 C CA . SER A 1 350 ? 4.304 23.417 -6.235 1.00 37.10 334 SER A CA 1
ATOM 2251 C C . SER A 1 350 ? 5.255 24.104 -5.264 1.00 41.23 334 SER A C 1
ATOM 2252 O O . SER A 1 350 ? 5.432 25.321 -5.316 1.00 39.83 334 SER A O 1
ATOM 2255 N N . ILE A 1 351 ? 5.862 23.312 -4.387 1.00 33.56 335 ILE A N 1
ATOM 2256 C CA . ILE A 1 351 ? 6.821 23.808 -3.414 1.00 34.15 335 ILE A CA 1
ATOM 2257 C C . ILE A 1 351 ? 8.071 24.371 -4.088 1.00 35.92 335 ILE A C 1
ATOM 2258 O O . ILE A 1 351 ? 8.659 25.334 -3.605 1.00 33.84 335 ILE A O 1
ATOM 2263 N N . LEU A 1 352 ? 8.503 23.763 -5.185 1.00 35.69 336 LEU A N 1
ATOM 2264 C CA . LEU A 1 352 ? 9.667 24.287 -5.886 1.00 35.03 336 LEU A CA 1
ATOM 2265 C C . LEU A 1 352 ? 9.299 25.601 -6.566 1.00 36.97 336 LEU A C 1
ATOM 2266 O O . LEU A 1 352 ? 10.092 26.540 -6.589 1.00 39.74 336 LEU A O 1
ATOM 2271 N N . SER A 1 353 ? 8.089 25.661 -7.110 1.00 38.37 337 SER A N 1
ATOM 2272 C CA . SER A 1 353 ? 7.598 26.873 -7.748 1.00 38.56 337 SER A CA 1
ATOM 2273 C C . SER A 1 353 ? 7.573 28.043 -6.769 1.00 43.17 337 SER A C 1
ATOM 2274 O O . SER A 1 353 ? 8.075 29.118 -7.079 1.00 41.67 337 SER A O 1
ATOM 2277 N N . GLU A 1 354 ? 7.003 27.829 -5.585 1.00 40.48 338 GLU A N 1
ATOM 2278 C CA . GLU A 1 354 ? 6.933 28.878 -4.575 1.00 33.44 338 GLU A CA 1
ATOM 2279 C C . GLU A 1 354 ? 8.332 29.308 -4.164 1.00 39.51 338 GLU A C 1
ATOM 2280 O O . GLU A 1 354 ? 8.598 30.492 -3.983 1.00 40.06 338 GLU A O 1
ATOM 2282 N N . PHE A 1 355 ? 9.230 28.338 -4.029 1.00 34.03 339 PHE A N 1
ATOM 2283 C CA . PHE A 1 355 ? 10.606 28.615 -3.638 1.00 35.34 339 PHE A CA 1
ATOM 2284 C C . PHE A 1 355 ? 11.344 29.481 -4.663 1.00 35.55 339 PHE A C 1
ATOM 2285 O O . PHE A 1 355 ? 11.964 30.487 -4.305 1.00 38.99 339 PHE A O 1
ATOM 2293 N N . THR A 1 356 ? 11.287 29.097 -5.934 1.00 40.65 340 THR A N 1
ATOM 2294 C CA . THR A 1 356 ? 12.009 29.836 -6.970 1.00 43.92 340 THR A CA 1
ATOM 2295 C C . THR A 1 356 ? 11.458 31.254 -7.102 1.00 38.70 340 THR A C 1
ATOM 2296 O O . THR A 1 356 ? 12.210 32.207 -7.285 1.00 43.40 340 THR A O 1
ATOM 2300 N N . LYS A 1 357 ? 10.143 31.392 -6.995 1.00 41.51 341 LYS A N 1
ATOM 2301 C CA . LYS A 1 357 ? 9.529 32.707 -7.050 1.00 43.79 341 LYS A CA 1
ATOM 2302 C C . LYS A 1 357 ? 9.958 33.538 -5.843 1.00 44.11 341 LYS A C 1
ATOM 2303 O O . LYS A 1 357 ? 10.098 34.756 -5.945 1.00 43.88 341 LYS A O 1
ATOM 2309 N N . ALA A 1 358 ? 10.183 32.880 -4.709 1.00 41.61 342 ALA A N 1
ATOM 2310 C CA . ALA A 1 358 ? 10.669 33.571 -3.521 1.00 37.82 342 ALA A CA 1
ATOM 2311 C C . ALA A 1 358 ? 12.119 34.007 -3.707 1.00 40.55 342 ALA A C 1
ATOM 2312 O O . ALA A 1 358 ? 12.506 35.090 -3.271 1.00 40.61 342 ALA A O 1
ATOM 2314 N N . LEU A 1 359 ? 12.919 33.160 -4.346 1.00 38.78 343 LEU A N 1
ATOM 2315 C CA . LEU A 1 359 ? 14.320 33.480 -4.598 1.00 39.81 343 LEU A CA 1
ATOM 2316 C C . LEU A 1 359 ? 14.429 34.725 -5.474 1.00 46.74 343 LEU A C 1
ATOM 2317 O O . LEU A 1 359 ? 15.322 35.551 -5.291 1.00 49.39 343 LEU A O 1
ATOM 2322 N N . LYS A 1 360 ? 13.507 34.852 -6.424 1.00 44.42 344 LYS A N 1
ATOM 2323 C CA . LYS A 1 360 ? 13.519 35.969 -7.368 1.00 51.02 344 LYS A CA 1
ATOM 2324 C C . LYS A 1 360 ? 12.941 37.239 -6.729 1.00 51.62 344 LYS A C 1
ATOM 2325 O O . LYS A 1 360 ? 12.602 38.198 -7.421 1.00 56.64 344 LYS A O 1
ATOM 2327 N N . GLU A 1 361 ? 12.837 37.230 -5.404 1.00 50.97 345 GLU A N 1
ATOM 2328 C CA . GLU A 1 361 ? 12.342 38.363 -4.635 1.00 54.67 345 GLU A CA 1
ATOM 2329 C C . GLU A 1 361 ? 12.839 38.212 -3.196 1.00 62.90 345 GLU A C 1
ATOM 2330 O O . GLU A 1 361 ? 13.954 37.723 -2.976 1.00 55.73 345 GLU A O 1
#

Nearest PDB structures (foldseek):
  4yi7-assembly1_A-2  TM=1.003E+00  e=7.177E-62  Acinetobacter baylyi ADP1
  4gtn-assembly1_A-2  TM=9.791E-01  e=1.983E-54  Acinetobacter baylyi ADP1
  4hkm-assembly2_B  TM=9.262E-01  e=2.016E-32  Xanthomonas campestris pv. campestris str. ATCC 33913
  4hkm-assembly1_A  TM=9.316E-01  e=1.705E-31  Xanthomonas campestris pv. campestris str. ATCC 33913
  2gvq-assembly2_B  TM=8.948E-01  e=6.181E-25  Saccharolobus solfataricus

Sequence (331 aa):
RANIQQALNHITKNIHLTQAQMEDVMRSIMQGEATEAQIGALMMGLRMKGESIDEITAAARVMRELAIKIDVSDIQYLVDIVGTGGDNLFNVSTASSFVIAAAGATIAKHGNRSSDLLEQAGINLDLDMQQTERCIREMGVGFLFAMKYAVGPRRELGIRSIFNLLGPLTNPAGVKRFVIGVFSDELCRPIAEVMKQLGAEHVMVVHSKDGLDEISLASQTYIAELKNGEVTEWVLNPEDVNIPSQTLSGLIVEDSNASLKLIKDALGRKKSDIGEKAANMIALNAGAGIYVSGLATSYKQGVALAHDIIYGGQALEKMSILSEFTKALKE

InterPro domains:
  IPR000312 Glycosyl transferase, family 3 [PF00591] (77-330)
  IPR005940 Anthranilate phosphoribosyl transferase [MF_00211] (5-339)
  IPR005940 Anthranilate phosphoribosyl transferase [PTHR43285] (2-340)
  IPR005940 Anthranilate phosphoribosyl transferase [TIGR01245] (8-335)
  IPR017459 Glycosyl transferase family 3, N-terminal domain [PF02885] (5-66)
  IPR035902 Nucleoside phosphorylase/phosphoribosyltransferase catalytic domain superfamily [G3DSA:3.40.1030.10] (71-349)
  IPR035902 Nucleoside phosphorylase/phosphoribosyltransferase catalytic domain superfamily [SSF52418] (75-345)
  IPR036320 Glycosyl transferase family 3, N-terminal domain superfamily [SSF47648] (1-70)

Secondary structure (DSSP, 8-state):
-HHHHHHHHHHHTTPPPPHHHHHHHHHHHHTT-S-HHHHHHHHHHHHHH---HHHHHHHHHHHHHTS-----TTSTTEEEEEE-----B--HHHHHHHHHHHTT-EEEEE----HHHHHHTT------HHHHHHIIIIISEEEE---HHHHHHHHHH-S--HHHHHTGGG-SS---EEEEE-SSGGGHHHHHHHHHHTT-SEEEEEEETTS-SS--SSS-EEEEEEETTEEEEEEE-GGGGT------TTTB-SSHHHHHHHHHHHHSSS--HHHHHHHHHHHHHHHHHHHHTTSSSSHHHHHHHHHHHHHHTHHHHHHHHHHHHHHHHT-